Protein AF-A0A3E1EG99-F1 (afdb_monomer)

Secondary structure (DSSP, 8-state):
--SSHHHHHHHHHHTT--EETTEEEEEETTEEEEEEGGGTTS-GGGSEEE-SHHHHHHHHTB-TTS-B-S-TTSS----SEEEEESSHHHHHHHHHHHSTTHHHHHHHHHTT---PPPHHHHHHT--GGGGGGGG--HHHHHHHHHHHHSTTT---EE---SSSS---TTS-HHHHPPPSSSPPTTPPBP-EE-S--HHHHHHHHHHHHHHHHHHHHHHHHHHHHHS--

Foldseek 3Di:
DPPDLLSVVVVLVVLQAAAAQQWGWDDDDQWIKIFGVVCVVPDQVQAAEDEALVSLLVQLQAFPVGDGCPDLQQNGRDGRHMYTANYSVRVVSSCCSSFPCQSVLLVCVQVVNQAADAPLRVQCPDDDLLVLLNVFDPVNVLVLCLVQDPCNTGQAQECHDHHRPHHRPNDDPRSNDDPPHRQNRHDYRHRYDRYDDVVSSVVSSVSSVVVVVVVVVVVVVVVVVPDDD

Sequence (229 aa):
MPSSINSALASWLAAGGSSIGEISITPHGSGWQLRHHADSSTDPASLKPLDSPEALREMAKWDAAGNYRPLHSAPNLPSGWIASLPDLASLRLALDFLYPAALANWLRWLDGTASACSLRDTFNRQSGMYRVTGLIRDSEAESLVTSSCHDGNCLRKVIWNLDGTTPWAGFPPDKTSAPSSAPELGQPIPILCLDLCPILLAAARETVKKRMKSESDAAKAAEAQASPA

Nearest PDB structures (foldseek):
  2jh3-assembly2_D  TM=8.631E-01  e=5.535E-16  Deinococcus radiodurans
  2jh3-assembly1_C  TM=8.654E-01  e=2.720E-15  Deinococcus radiodurans
  8in8-assembly1_B  TM=3.519E-01  e=4.426E+00  Geobacter sulfurreducens PCA

Solvent-accessible surface area (backbone atoms only — not comparable to full-atom values): 12716 Å² total; per-residue (Å²): 129,65,92,42,67,65,55,42,52,51,52,41,44,76,45,57,30,34,36,43,86,64,34,33,48,42,84,44,90,86,19,33,32,41,32,28,51,90,46,71,86,52,62,72,90,78,32,46,79,29,86,40,44,64,52,48,36,63,52,51,42,29,29,81,86,68,46,76,40,92,54,58,49,30,78,48,70,53,66,65,42,35,29,58,26,76,36,71,67,48,45,51,51,29,46,43,52,51,38,70,60,26,64,60,49,40,50,28,47,65,71,71,67,56,73,52,44,20,51,48,61,58,29,68,71,38,55,78,93,46,36,59,34,56,71,55,48,69,72,56,47,53,52,49,50,40,73,56,47,39,69,85,50,19,60,43,25,41,61,38,30,47,71,76,78,49,72,74,84,80,50,60,70,75,42,51,46,69,75,95,53,68,68,57,79,45,43,56,52,67,37,65,29,40,55,87,49,72,68,58,53,52,48,44,32,51,54,37,51,54,49,54,49,52,55,52,54,50,52,53,53,53,52,64,72,67,57,80,133

Radius of gyration: 21.67 Å; Cα contacts (8 Å, |Δi|>4): 346; chains: 1; bounding box: 56×39×72 Å

pLDDT: mean 93.21, std 9.23, range [51.19, 98.5]

Mean predicted aligned error: 4.63 Å

Structure (mmCIF, N/CA/C/O backbone):
data_AF-A0A3E1EG99-F1
#
_entry.id   AF-A0A3E1EG99-F1
#
loop_
_atom_site.group_PDB
_atom_site.id
_atom_site.type_symbol
_atom_site.label_atom_id
_atom_site.label_alt_id
_atom_site.label_comp_id
_atom_site.label_asym_id
_atom_site.label_entity_id
_atom_site.label_seq_id
_atom_site.pdbx_PDB_ins_code
_atom_site.Cartn_x
_atom_site.Cartn_y
_atom_site.Cartn_z
_atom_site.occupancy
_atom_site.B_iso_or_equiv
_atom_site.auth_seq_id
_atom_site.auth_comp_id
_atom_site.auth_asym_id
_atom_site.auth_atom_id
_atom_site.pdbx_PDB_model_num
ATOM 1 N N . MET A 1 1 ? 13.552 19.922 -9.959 1.00 51.19 1 MET A N 1
ATOM 2 C CA . MET A 1 1 ? 12.595 18.898 -9.500 1.00 51.19 1 MET A CA 1
ATOM 3 C C . MET A 1 1 ? 11.795 18.407 -10.693 1.00 51.19 1 MET A C 1
ATOM 5 O O . MET A 1 1 ? 11.406 19.247 -11.504 1.00 51.19 1 MET A O 1
ATOM 9 N N . PRO A 1 2 ? 11.609 17.092 -10.870 1.00 62.12 2 PRO A N 1
ATOM 10 C CA . PRO A 1 2 ? 10.742 16.571 -11.920 1.00 62.12 2 PRO A CA 1
ATOM 11 C C . PRO A 1 2 ? 9.308 17.076 -11.708 1.00 62.12 2 PRO A C 1
ATOM 13 O O . PRO A 1 2 ? 8.691 16.795 -10.695 1.00 62.12 2 PRO A O 1
ATOM 16 N N . SER A 1 3 ? 8.762 17.816 -12.672 1.00 70.38 3 SER A N 1
ATOM 17 C CA . SER A 1 3 ? 7.412 18.401 -12.591 1.00 70.38 3 SER A CA 1
ATOM 18 C C . SER A 1 3 ? 6.275 17.409 -12.883 1.00 70.38 3 SER A C 1
ATOM 20 O O . SER A 1 3 ? 5.110 17.799 -12.932 1.00 70.38 3 SER A O 1
ATOM 22 N N . SER A 1 4 ? 6.591 16.131 -13.127 1.00 89.06 4 SER A N 1
ATOM 23 C CA . SER A 1 4 ? 5.615 15.096 -13.471 1.00 89.06 4 SER A CA 1
ATOM 24 C C . SER A 1 4 ? 6.043 13.722 -12.959 1.00 89.06 4 SER A C 1
ATOM 26 O O . SER A 1 4 ? 7.233 13.440 -12.813 1.00 89.06 4 SER A O 1
ATOM 28 N N . ILE A 1 5 ? 5.073 12.822 -12.786 1.00 91.94 5 ILE A N 1
ATOM 29 C CA . ILE A 1 5 ? 5.331 11.427 -12.396 1.00 91.94 5 ILE A CA 1
ATOM 30 C C . ILE A 1 5 ? 6.245 10.725 -13.414 1.00 91.94 5 ILE A C 1
ATOM 32 O O . ILE A 1 5 ? 7.149 9.997 -13.017 1.00 91.94 5 ILE A O 1
ATOM 36 N N . ASN A 1 6 ? 6.066 10.976 -14.718 1.00 93.56 6 ASN A N 1
ATOM 37 C CA . ASN A 1 6 ? 6.888 10.350 -15.762 1.00 93.56 6 ASN A CA 1
ATOM 38 C C . ASN A 1 6 ? 8.354 10.781 -15.665 1.00 93.56 6 ASN A C 1
ATOM 40 O O . ASN A 1 6 ? 9.242 9.936 -15.724 1.00 93.56 6 ASN A O 1
ATOM 44 N N . SER A 1 7 ? 8.621 12.079 -15.501 1.00 92.00 7 SER A N 1
ATOM 45 C CA . SER A 1 7 ? 9.997 12.572 -15.392 1.00 92.00 7 SER A CA 1
ATOM 46 C C . SER A 1 7 ? 10.678 12.108 -14.104 1.00 92.00 7 SER A C 1
ATOM 48 O O . SER A 1 7 ? 11.869 11.796 -14.135 1.00 92.00 7 SER A O 1
ATOM 50 N N . ALA A 1 8 ? 9.934 11.993 -12.999 1.00 91.19 8 ALA A N 1
ATOM 51 C CA . ALA A 1 8 ? 10.450 11.441 -11.748 1.00 91.19 8 ALA A CA 1
ATOM 52 C C . ALA A 1 8 ? 10.791 9.952 -11.886 1.00 91.19 8 ALA A C 1
ATOM 54 O O . ALA A 1 8 ? 11.897 9.543 -11.537 1.00 91.19 8 ALA A O 1
ATOM 55 N N . LEU A 1 9 ? 9.878 9.165 -12.465 1.00 93.88 9 LEU A N 1
ATOM 56 C CA . LEU A 1 9 ? 10.082 7.739 -12.707 1.00 93.88 9 LEU A CA 1
ATOM 57 C C . LEU A 1 9 ? 11.272 7.496 -13.647 1.00 93.88 9 LEU A C 1
ATOM 59 O O . LEU A 1 9 ? 12.144 6.700 -13.321 1.00 93.88 9 LEU A O 1
ATOM 63 N N . ALA A 1 10 ? 11.357 8.221 -14.767 1.00 93.50 10 ALA A N 1
ATOM 64 C CA . ALA A 1 10 ? 12.482 8.123 -15.698 1.00 93.50 10 ALA A CA 1
ATOM 65 C C . ALA A 1 10 ? 13.824 8.448 -15.030 1.00 93.50 10 ALA A C 1
ATOM 67 O O . ALA A 1 10 ? 14.796 7.724 -15.225 1.00 93.50 10 ALA A O 1
ATOM 68 N N . SER A 1 11 ? 13.871 9.515 -14.225 1.00 91.50 11 SER A N 1
ATOM 69 C CA . SER A 1 11 ? 15.094 9.914 -13.520 1.00 91.50 11 SER A CA 1
ATOM 70 C C . SER A 1 11 ? 15.519 8.864 -12.494 1.00 91.50 11 SER A C 1
ATOM 72 O O . SER A 1 11 ? 16.701 8.551 -12.400 1.00 91.50 11 SER A O 1
ATOM 74 N N . TRP A 1 12 ? 14.565 8.285 -11.759 1.00 92.31 12 TRP A N 1
ATOM 75 C CA . TRP A 1 12 ? 14.840 7.217 -10.795 1.00 92.31 12 TRP A CA 1
ATOM 76 C C . TRP A 1 12 ? 15.329 5.932 -11.476 1.00 92.31 12 TRP A C 1
ATOM 78 O O . TRP A 1 12 ? 16.308 5.346 -11.024 1.00 92.31 12 TRP A O 1
ATOM 88 N N . LEU A 1 13 ? 14.731 5.543 -12.605 1.00 94.25 13 LEU A N 1
ATOM 89 C CA . LEU A 1 13 ? 15.195 4.406 -13.409 1.00 94.25 13 LEU A CA 1
ATOM 90 C C . LEU A 1 13 ? 16.612 4.637 -13.963 1.00 94.25 13 LEU A C 1
ATOM 92 O O . LEU A 1 13 ? 17.469 3.764 -13.851 1.00 94.25 13 LEU A O 1
ATOM 96 N N . ALA A 1 14 ? 16.889 5.827 -14.509 1.00 91.94 14 ALA A N 1
ATOM 97 C CA . ALA A 1 14 ? 18.219 6.201 -15.006 1.00 91.94 14 ALA A CA 1
ATOM 98 C C . ALA A 1 14 ? 19.284 6.216 -13.895 1.00 91.94 14 ALA A C 1
ATOM 100 O O . ALA A 1 14 ? 20.462 5.981 -14.152 1.00 91.94 14 ALA A O 1
ATOM 101 N N . ALA A 1 15 ? 18.857 6.454 -12.657 1.00 90.19 15 ALA A N 1
ATOM 102 C CA . ALA A 1 15 ? 19.670 6.389 -11.453 1.00 90.19 15 ALA A CA 1
ATOM 103 C C . ALA A 1 15 ? 19.872 4.958 -10.900 1.00 90.19 15 ALA A C 1
ATOM 105 O O . ALA A 1 15 ? 20.408 4.802 -9.805 1.00 90.19 15 ALA A O 1
ATOM 106 N N . GLY A 1 16 ? 19.441 3.915 -11.617 1.00 91.94 16 GLY A N 1
ATOM 107 C CA . GLY A 1 16 ? 19.570 2.515 -11.190 1.00 91.94 16 GLY A CA 1
ATOM 108 C C . GLY A 1 16 ? 18.419 2.008 -10.316 1.00 91.94 16 GLY A C 1
ATOM 109 O O . GLY A 1 16 ? 18.480 0.894 -9.794 1.00 91.94 16 GLY A O 1
ATOM 110 N N . GLY A 1 17 ? 17.361 2.804 -10.152 1.00 93.62 17 GLY A N 1
ATOM 111 C CA . GLY A 1 17 ? 16.125 2.375 -9.515 1.00 93.62 17 GLY A CA 1
ATOM 112 C C . GLY A 1 17 ? 15.512 1.174 -10.234 1.00 93.62 17 GLY A C 1
ATOM 113 O O . GLY A 1 17 ? 15.403 1.161 -11.458 1.00 93.62 17 GLY A O 1
ATOM 114 N N . SER A 1 18 ? 15.145 0.144 -9.475 1.00 95.12 18 SER A N 1
ATOM 115 C CA . SER A 1 18 ? 14.782 -1.159 -10.050 1.00 95.12 18 SER A CA 1
ATOM 116 C C . SER A 1 18 ? 13.711 -1.924 -9.272 1.00 95.12 18 SER A C 1
ATOM 118 O O . SER A 1 18 ? 13.401 -3.061 -9.619 1.00 95.12 18 SER A O 1
ATOM 120 N N . SER A 1 19 ? 13.121 -1.348 -8.221 1.00 96.00 19 SER A N 1
ATOM 121 C CA . SER A 1 19 ? 12.085 -2.045 -7.448 1.00 96.00 19 SER A CA 1
ATOM 122 C C . SER A 1 19 ? 11.076 -1.135 -6.749 1.00 96.00 19 SER A C 1
ATOM 124 O O . SER A 1 19 ? 11.359 0.012 -6.398 1.00 96.00 19 SER A O 1
ATOM 126 N N . ILE A 1 20 ? 9.874 -1.677 -6.552 1.00 96.81 20 ILE A N 1
ATOM 127 C CA . ILE A 1 20 ? 8.778 -1.082 -5.779 1.00 96.81 20 ILE A CA 1
ATOM 128 C C . ILE A 1 20 ? 7.899 -2.207 -5.230 1.00 96.81 20 ILE A C 1
ATOM 130 O O . ILE A 1 20 ? 7.432 -3.051 -5.991 1.00 96.81 20 ILE A O 1
ATOM 134 N N . GLY A 1 21 ? 7.662 -2.225 -3.916 1.00 96.44 21 GLY A N 1
ATOM 135 C CA . GLY A 1 21 ? 6.927 -3.317 -3.270 1.00 96.44 21 GLY A CA 1
ATOM 136 C C . GLY A 1 21 ? 7.535 -4.683 -3.601 1.00 96.44 21 GLY A C 1
ATOM 137 O O . GLY A 1 21 ? 8.716 -4.913 -3.369 1.00 96.44 21 GLY A O 1
ATOM 138 N N . GLU A 1 22 ? 6.727 -5.561 -4.182 1.00 98.06 22 GLU A N 1
ATOM 139 C CA . GLU A 1 22 ? 7.097 -6.915 -4.598 1.00 98.06 22 GLU A CA 1
ATOM 140 C C . GLU A 1 22 ? 7.560 -6.993 -6.065 1.00 98.06 22 GLU A C 1
ATOM 142 O O . GLU A 1 22 ? 7.719 -8.080 -6.616 1.00 98.06 22 GLU A O 1
ATOM 147 N N . ILE A 1 23 ? 7.767 -5.857 -6.731 1.00 98.25 23 ILE A N 1
ATOM 148 C CA . ILE A 1 23 ? 8.084 -5.799 -8.160 1.00 98.25 23 ILE A CA 1
ATOM 149 C C . ILE A 1 23 ? 9.557 -5.490 -8.380 1.00 98.25 23 ILE A C 1
ATOM 151 O O . ILE A 1 23 ? 10.089 -4.522 -7.833 1.00 98.25 23 ILE A O 1
ATOM 155 N N . SER A 1 24 ? 10.180 -6.268 -9.263 1.00 97.62 24 SER A N 1
ATOM 156 C CA . SER A 1 24 ? 11.466 -5.954 -9.882 1.00 97.62 24 SER A CA 1
ATOM 157 C C . SER A 1 24 ? 11.258 -5.408 -11.292 1.00 97.62 24 SER A C 1
ATOM 159 O O . SER A 1 24 ? 10.424 -5.909 -12.047 1.00 97.62 24 SER A O 1
ATOM 161 N N . ILE A 1 25 ? 12.037 -4.387 -11.638 1.00 97.44 25 ILE A N 1
ATOM 162 C CA . ILE A 1 25 ? 11.991 -3.648 -12.898 1.00 97.44 25 ILE A CA 1
ATOM 163 C C . ILE A 1 25 ? 13.366 -3.753 -13.555 1.00 97.44 25 ILE A C 1
ATOM 165 O O . ILE A 1 25 ? 14.370 -3.362 -12.960 1.00 97.44 25 ILE A O 1
ATOM 169 N N . THR A 1 26 ? 13.420 -4.253 -14.787 1.00 96.19 26 THR A N 1
ATOM 170 C CA . THR A 1 26 ? 14.670 -4.390 -15.550 1.00 96.19 26 THR A CA 1
ATOM 171 C C . THR A 1 26 ? 14.521 -3.814 -16.959 1.00 96.19 26 THR A C 1
ATOM 173 O O . THR A 1 26 ? 13.461 -3.991 -17.560 1.00 96.19 26 THR A O 1
ATOM 176 N N . PRO A 1 27 ? 15.545 -3.157 -17.532 1.00 95.88 27 PRO A N 1
ATOM 177 C CA . PRO A 1 27 ? 15.519 -2.755 -18.939 1.00 95.88 27 PRO A CA 1
ATOM 178 C C . PRO A 1 27 ? 15.347 -3.968 -19.866 1.00 95.88 27 PRO A C 1
ATOM 180 O O . PRO A 1 27 ? 15.943 -5.018 -19.626 1.00 95.88 27 PRO A O 1
ATOM 183 N N . HIS A 1 28 ? 14.561 -3.828 -20.934 1.00 94.31 28 HIS A N 1
ATOM 184 C CA . HIS A 1 28 ? 14.375 -4.876 -21.941 1.00 94.31 28 HIS A CA 1
ATOM 185 C C . HIS A 1 28 ? 14.152 -4.262 -23.330 1.00 94.31 28 HIS A C 1
ATOM 187 O O . HIS A 1 28 ? 13.087 -3.714 -23.624 1.00 94.31 28 HIS A O 1
ATOM 193 N N . GLY A 1 29 ? 15.172 -4.337 -24.192 1.00 92.19 29 GLY A N 1
ATOM 194 C CA . GLY A 1 29 ? 15.174 -3.627 -25.474 1.00 92.19 29 GLY A CA 1
ATOM 195 C C . GLY A 1 29 ? 15.062 -2.113 -25.264 1.00 92.19 29 GLY A C 1
ATOM 196 O O . GLY A 1 29 ? 15.827 -1.537 -24.496 1.00 92.19 29 GLY A O 1
ATOM 197 N N . SER A 1 30 ? 14.095 -1.474 -25.927 1.00 91.81 30 SER A N 1
ATOM 198 C CA . SER A 1 30 ? 13.754 -0.058 -25.716 1.00 91.81 30 SER A CA 1
ATOM 199 C C . SER A 1 30 ? 12.784 0.186 -24.552 1.00 91.81 30 SER A C 1
ATOM 201 O O . SER A 1 30 ? 12.459 1.338 -24.266 1.00 91.81 30 SER A O 1
ATOM 203 N N . GLY A 1 31 ? 12.287 -0.880 -23.922 1.00 96.00 31 GLY A N 1
ATOM 204 C CA . GLY A 1 31 ? 11.264 -0.839 -22.886 1.00 96.00 31 GLY A CA 1
ATOM 205 C C . GLY A 1 31 ? 11.733 -1.461 -21.573 1.00 96.00 31 GLY A C 1
ATOM 206 O O . GLY A 1 31 ? 12.912 -1.412 -21.213 1.00 96.00 31 GLY A O 1
ATOM 207 N N . TRP A 1 32 ? 10.787 -2.056 -20.854 1.00 97.50 32 TRP A N 1
ATOM 208 C CA . TRP A 1 32 ? 10.973 -2.567 -19.500 1.00 97.50 32 TRP A CA 1
ATOM 209 C C . TRP A 1 32 ? 10.360 -3.951 -19.336 1.00 97.50 32 TRP A C 1
ATOM 211 O O . TRP A 1 32 ? 9.360 -4.282 -19.967 1.00 97.50 32 TRP A O 1
ATOM 221 N N . GLN A 1 33 ? 10.938 -4.742 -18.443 1.00 97.31 33 GLN A N 1
ATOM 222 C CA . GLN A 1 33 ? 10.355 -5.975 -17.946 1.00 97.31 33 GLN A CA 1
ATOM 223 C C . GLN A 1 33 ? 10.013 -5.844 -16.468 1.00 97.31 33 GLN A C 1
ATOM 225 O O . GLN A 1 33 ? 10.809 -5.325 -15.683 1.00 97.31 33 GLN A O 1
ATOM 230 N N . LEU A 1 34 ? 8.834 -6.345 -16.109 1.00 98.38 34 LEU A N 1
ATOM 231 C CA . LEU A 1 34 ? 8.386 -6.501 -14.733 1.00 98.38 34 LEU A CA 1
ATOM 232 C C . LEU A 1 34 ? 8.272 -7.978 -14.382 1.00 98.38 34 LEU A C 1
ATOM 234 O O . LEU A 1 34 ? 7.822 -8.781 -15.200 1.00 98.38 34 LEU A O 1
ATOM 238 N N . ARG A 1 35 ? 8.625 -8.308 -13.144 1.00 98.25 35 ARG A N 1
ATOM 239 C CA . ARG A 1 35 ? 8.352 -9.605 -12.519 1.00 98.25 35 ARG A CA 1
ATOM 240 C C . ARG A 1 35 ? 8.212 -9.439 -11.013 1.00 98.25 35 ARG A C 1
ATOM 242 O O . ARG A 1 35 ? 8.619 -8.412 -10.460 1.00 98.25 35 ARG A O 1
ATOM 249 N N . HIS A 1 36 ? 7.690 -10.461 -10.351 1.00 98.44 36 HIS A N 1
ATOM 250 C CA . HIS A 1 36 ? 7.758 -10.531 -8.899 1.00 98.44 36 HIS A CA 1
ATOM 251 C C . HIS A 1 36 ? 9.226 -10.656 -8.446 1.00 98.44 36 HIS A C 1
ATOM 253 O O . HIS A 1 36 ? 10.019 -11.347 -9.084 1.00 98.44 36 HIS A O 1
ATOM 259 N N . HIS A 1 37 ? 9.618 -10.020 -7.340 1.00 96.75 37 HIS A N 1
ATOM 260 C CA . HIS A 1 37 ? 11.010 -10.025 -6.865 1.00 96.75 37 HIS A CA 1
ATOM 261 C C . HIS A 1 37 ? 11.530 -11.435 -6.523 1.00 96.75 37 HIS A C 1
ATOM 263 O O . HIS A 1 37 ? 12.713 -11.733 -6.703 1.00 96.75 37 HIS A O 1
ATOM 269 N N . ALA A 1 38 ? 10.633 -12.324 -6.085 1.00 97.38 38 ALA A N 1
ATOM 270 C CA . ALA A 1 38 ? 10.926 -13.746 -5.885 1.00 97.38 38 ALA A CA 1
ATOM 271 C C . ALA A 1 38 ? 11.317 -14.478 -7.186 1.00 97.38 38 ALA A C 1
ATOM 273 O O . ALA A 1 38 ? 12.037 -15.469 -7.127 1.00 97.38 38 ALA A O 1
ATOM 274 N N . ASP A 1 39 ? 10.925 -13.957 -8.354 1.00 97.81 39 ASP A N 1
ATOM 275 C CA . ASP A 1 39 ? 11.253 -14.522 -9.669 1.00 97.81 39 ASP A CA 1
ATOM 276 C C . ASP A 1 39 ? 12.502 -13.868 -10.296 1.00 97.81 39 ASP A C 1
ATOM 278 O O . ASP A 1 39 ? 12.792 -14.055 -11.483 1.00 97.81 39 ASP A O 1
ATOM 282 N N . SER A 1 40 ? 13.254 -13.071 -9.527 1.00 92.31 40 SER A N 1
ATOM 283 C CA . SER A 1 40 ? 14.432 -12.328 -10.011 1.00 92.31 40 SER A CA 1
ATOM 284 C C . SER A 1 40 ? 15.491 -13.218 -10.667 1.00 92.31 40 SER A C 1
ATOM 286 O O . SER A 1 40 ? 16.065 -12.828 -11.681 1.00 92.31 40 SER A O 1
ATOM 288 N N . SER A 1 41 ? 15.703 -14.425 -10.142 1.00 93.12 41 SER A N 1
ATOM 289 C CA . SER A 1 41 ? 16.623 -15.433 -10.688 1.00 93.12 41 SER A CA 1
ATOM 290 C C . SER A 1 41 ? 15.941 -16.501 -11.551 1.00 93.12 41 SER A C 1
ATOM 292 O O . SER A 1 41 ? 16.613 -17.409 -12.038 1.00 93.12 41 SER A O 1
ATOM 294 N N . THR A 1 42 ? 14.621 -16.419 -11.740 1.00 96.69 42 THR A N 1
ATOM 295 C CA . THR A 1 42 ? 13.866 -17.411 -12.514 1.00 96.69 42 THR A CA 1
ATOM 296 C C . THR A 1 42 ? 14.054 -17.181 -14.013 1.00 96.69 42 THR A C 1
ATOM 298 O O . THR A 1 42 ? 14.033 -16.038 -14.486 1.00 96.69 42 THR A O 1
ATOM 301 N N . ASP A 1 43 ? 14.230 -18.277 -14.760 1.00 95.94 43 ASP A N 1
ATOM 302 C CA . ASP A 1 43 ? 14.335 -18.254 -16.220 1.00 95.94 43 ASP A CA 1
ATOM 303 C C . ASP A 1 43 ? 13.073 -17.607 -16.824 1.00 95.94 43 ASP A C 1
ATOM 305 O O . ASP A 1 43 ? 11.973 -18.140 -16.625 1.00 95.94 43 ASP A O 1
ATOM 309 N N . PRO A 1 44 ? 13.197 -16.491 -17.572 1.00 94.88 44 PRO A N 1
ATOM 310 C CA . PRO A 1 44 ? 12.070 -15.842 -18.236 1.00 94.88 44 PRO A CA 1
ATOM 311 C C . PRO A 1 44 ? 11.196 -16.788 -19.063 1.00 94.88 44 PRO A C 1
ATOM 313 O O . PRO A 1 44 ? 9.986 -16.588 -19.114 1.00 94.88 44 PRO A O 1
ATOM 316 N N . ALA A 1 45 ? 11.778 -17.827 -19.675 1.00 95.19 45 ALA A N 1
ATOM 317 C CA . ALA A 1 45 ? 11.039 -18.788 -20.494 1.00 95.19 45 ALA A CA 1
ATOM 318 C C . ALA A 1 45 ? 10.084 -19.684 -19.682 1.00 95.19 45 ALA A C 1
ATOM 320 O O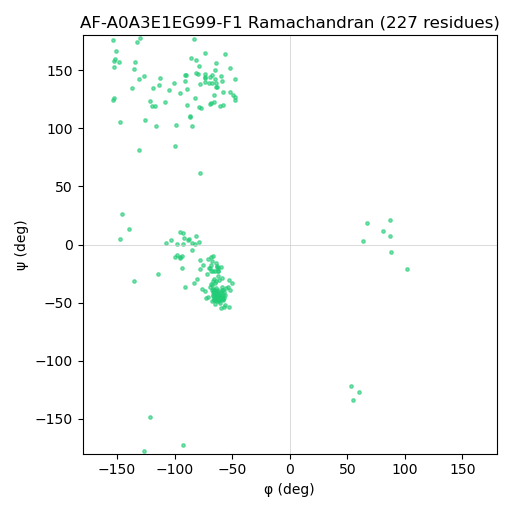 . ALA A 1 45 ? 9.179 -20.292 -20.251 1.00 95.19 45 ALA A O 1
ATOM 321 N N . SER A 1 46 ? 10.269 -19.761 -18.361 1.00 96.81 46 SER A N 1
ATOM 322 C CA . SER A 1 46 ? 9.410 -20.524 -17.446 1.00 96.81 46 SER A CA 1
ATOM 323 C C . SER A 1 46 ? 8.285 -19.696 -16.811 1.00 96.81 46 SER A C 1
ATOM 325 O O . SER A 1 46 ? 7.394 -20.257 -16.174 1.00 96.81 46 SER A O 1
ATOM 327 N N . LEU A 1 47 ? 8.310 -18.369 -16.982 1.00 97.94 47 LEU A N 1
ATOM 328 C CA . LEU A 1 47 ? 7.323 -17.452 -16.418 1.00 97.94 47 LEU A CA 1
ATOM 329 C C . LEU A 1 47 ? 6.159 -17.236 -17.387 1.00 97.94 47 LEU A C 1
ATOM 331 O O . LEU A 1 47 ? 6.336 -17.176 -18.603 1.00 97.94 47 LEU A O 1
ATOM 335 N N . LYS A 1 48 ? 4.949 -17.060 -16.847 1.00 97.88 48 LYS A N 1
ATOM 336 C CA . LYS A 1 48 ? 3.769 -16.753 -17.658 1.00 97.88 48 LYS A CA 1
ATOM 337 C C . LYS A 1 48 ? 3.882 -15.338 -18.251 1.00 97.88 48 LYS A C 1
ATOM 339 O O . LYS A 1 48 ? 3.935 -14.382 -17.472 1.00 97.88 48 LYS A O 1
ATOM 344 N N . PRO A 1 49 ? 3.857 -15.170 -19.585 1.00 97.88 49 PRO A N 1
ATOM 345 C CA . PRO A 1 49 ? 3.897 -13.848 -20.193 1.00 97.88 49 PRO A CA 1
ATOM 346 C C . PRO A 1 49 ? 2.586 -13.088 -19.959 1.00 97.88 49 PRO A C 1
ATOM 348 O O . PRO A 1 49 ? 1.491 -13.654 -20.044 1.00 97.88 49 PRO A O 1
ATOM 351 N N . LEU A 1 50 ? 2.712 -11.799 -19.655 1.00 97.25 50 LEU A N 1
ATOM 352 C CA . LEU A 1 50 ? 1.626 -10.830 -19.558 1.00 97.25 50 LEU A CA 1
ATOM 353 C C . LEU A 1 50 ? 1.951 -9.644 -20.474 1.00 97.25 50 LEU A C 1
ATOM 355 O O . LEU A 1 50 ? 2.826 -8.832 -20.179 1.00 97.25 50 LEU A O 1
ATOM 359 N N . ASP A 1 51 ? 1.232 -9.544 -21.588 1.00 91.81 51 ASP A N 1
ATOM 360 C CA . ASP A 1 51 ? 1.627 -8.675 -22.706 1.00 91.81 51 ASP A CA 1
ATOM 361 C C . ASP A 1 51 ? 1.093 -7.237 -22.604 1.00 91.81 51 ASP A C 1
ATOM 363 O O . ASP A 1 51 ? 1.276 -6.433 -23.518 1.00 91.81 51 ASP A O 1
ATOM 367 N N . SER A 1 52 ? 0.404 -6.891 -21.510 1.00 94.88 52 SER A N 1
ATOM 368 C CA . SER A 1 52 ? -0.112 -5.537 -21.308 1.00 94.88 52 SER A CA 1
ATOM 369 C C . SER A 1 52 ? -0.260 -5.152 -19.828 1.00 94.88 52 SER A C 1
ATOM 371 O O . SER A 1 52 ? -0.402 -6.024 -18.959 1.00 94.88 52 SER A O 1
ATOM 373 N N . PRO A 1 53 ? -0.287 -3.842 -19.512 1.00 97.62 53 PRO A N 1
ATOM 374 C CA . PRO A 1 53 ? -0.656 -3.353 -18.185 1.00 97.62 53 PRO A CA 1
ATOM 375 C C . PRO A 1 53 ? -2.016 -3.878 -17.697 1.00 97.62 53 PRO A C 1
ATOM 377 O O . PRO A 1 53 ? -2.184 -4.179 -16.518 1.00 97.62 53 PRO A O 1
ATOM 380 N N . GLU A 1 54 ? -2.997 -4.031 -18.583 1.00 97.75 54 GLU A N 1
ATOM 381 C CA . GLU A 1 54 ? -4.323 -4.557 -18.249 1.00 97.75 54 GLU A CA 1
ATOM 382 C C . GLU A 1 54 ? -4.257 -6.032 -17.841 1.00 97.75 54 GLU A C 1
ATOM 384 O O . GLU A 1 54 ? -4.915 -6.424 -16.879 1.00 97.75 54 GLU A O 1
ATOM 389 N N . ALA A 1 55 ? -3.420 -6.840 -18.497 1.00 97.25 55 ALA A N 1
ATOM 390 C CA . ALA A 1 55 ? -3.194 -8.225 -18.088 1.00 97.25 55 ALA A CA 1
ATOM 391 C C . ALA A 1 55 ? -2.589 -8.305 -16.672 1.00 97.25 55 ALA A C 1
ATOM 393 O O . ALA A 1 55 ? -3.011 -9.134 -15.862 1.00 97.25 55 ALA A O 1
ATOM 394 N N . LEU A 1 56 ? -1.663 -7.395 -16.338 1.00 96.88 56 LEU A N 1
ATOM 395 C CA . LEU A 1 56 ? -1.138 -7.251 -14.974 1.00 96.88 56 LEU A CA 1
ATOM 396 C C . LEU A 1 56 ? -2.219 -6.838 -13.978 1.00 96.88 56 LEU A C 1
ATOM 398 O O . LEU A 1 56 ? -2.277 -7.386 -12.880 1.00 96.88 56 LEU A O 1
ATOM 402 N N . ARG A 1 57 ? -3.094 -5.903 -14.357 1.00 97.56 57 ARG A N 1
ATOM 403 C CA . ARG A 1 57 ? -4.219 -5.478 -13.520 1.00 97.56 57 ARG A CA 1
ATOM 404 C C . ARG A 1 57 ? -5.140 -6.645 -13.187 1.00 97.56 57 ARG A C 1
ATOM 406 O O . ARG A 1 57 ? -5.539 -6.778 -12.035 1.00 97.56 57 ARG A O 1
ATOM 413 N N . GLU A 1 58 ? -5.492 -7.463 -14.176 1.00 97.62 58 GLU A N 1
ATOM 414 C CA . GLU A 1 58 ? -6.357 -8.627 -13.967 1.00 97.62 58 GLU A CA 1
ATOM 415 C C . GLU A 1 58 ? -5.690 -9.680 -13.078 1.00 97.62 58 GLU A C 1
ATOM 417 O O . GLU A 1 58 ? -6.341 -10.217 -12.183 1.00 97.62 58 GLU A O 1
ATOM 422 N N . MET A 1 59 ? -4.389 -9.919 -13.261 1.00 97.06 59 MET A N 1
ATOM 423 C CA . MET A 1 59 ? -3.606 -10.802 -12.393 1.00 97.06 59 MET A CA 1
ATOM 424 C C . MET A 1 59 ? -3.573 -10.286 -10.947 1.00 97.06 59 MET A C 1
ATOM 426 O O . MET A 1 59 ? -3.855 -11.034 -10.014 1.00 97.06 59 MET A O 1
ATOM 430 N N . ALA A 1 60 ? -3.324 -8.990 -10.753 1.00 97.50 60 ALA A N 1
ATOM 431 C CA . ALA A 1 60 ? -3.142 -8.390 -9.434 1.00 97.50 60 ALA A CA 1
ATOM 432 C C . ALA A 1 60 ? -4.415 -8.350 -8.571 1.00 97.50 60 ALA A C 1
ATOM 434 O O . ALA A 1 60 ? -4.325 -8.046 -7.379 1.00 97.50 60 ALA A O 1
ATOM 435 N N . LYS A 1 61 ? -5.591 -8.652 -9.138 1.00 97.88 61 LYS A N 1
ATOM 436 C CA . LYS A 1 61 ? -6.856 -8.759 -8.391 1.00 97.88 61 LYS A CA 1
ATOM 437 C C . LYS A 1 61 ? -6.902 -9.962 -7.458 1.00 97.88 61 LYS A C 1
ATOM 439 O O . LYS A 1 61 ? -7.730 -9.956 -6.551 1.00 97.88 61 LYS A O 1
ATOM 444 N N . TRP A 1 62 ? -6.072 -10.976 -7.681 1.00 97.88 62 TRP A N 1
ATOM 445 C CA . TRP A 1 62 ? -6.156 -12.255 -6.982 1.00 97.88 62 TRP A CA 1
ATOM 446 C C . TRP A 1 62 ? -4.814 -12.617 -6.353 1.00 97.88 62 TRP A C 1
ATOM 448 O O . TRP A 1 62 ? -3.763 -12.277 -6.892 1.00 97.88 62 TRP A O 1
ATOM 458 N N . ASP A 1 63 ? -4.845 -13.265 -5.192 1.00 97.75 63 ASP A N 1
ATOM 459 C CA . ASP A 1 63 ? -3.652 -13.853 -4.584 1.00 97.75 63 ASP A CA 1
ATOM 460 C C . ASP A 1 63 ? -3.360 -15.244 -5.174 1.00 97.75 63 ASP A C 1
ATOM 462 O O . ASP A 1 63 ? -4.114 -15.768 -5.999 1.00 97.75 63 ASP A O 1
ATOM 466 N N . ALA A 1 64 ? -2.260 -15.865 -4.743 1.00 95.75 64 ALA A N 1
ATOM 467 C CA . ALA A 1 64 ? -1.860 -17.192 -5.218 1.00 95.75 64 ALA A CA 1
ATOM 468 C C . ALA A 1 64 ? -2.872 -18.311 -4.885 1.00 95.75 64 ALA A C 1
ATOM 470 O O . ALA A 1 64 ? -2.857 -19.357 -5.531 1.00 95.75 64 ALA A O 1
ATOM 471 N N . ALA A 1 65 ? -3.753 -18.102 -3.902 1.00 96.69 65 ALA A N 1
ATOM 472 C CA . ALA A 1 65 ? -4.818 -19.032 -3.533 1.00 96.69 65 ALA A CA 1
ATOM 473 C C . ALA A 1 65 ? -6.149 -18.733 -4.254 1.00 96.69 65 ALA A C 1
ATOM 475 O O . ALA A 1 65 ? -7.132 -19.443 -4.047 1.00 96.69 65 ALA A O 1
ATOM 476 N N . GLY A 1 66 ? -6.192 -17.707 -5.111 1.00 96.62 66 GLY A N 1
ATOM 477 C CA . GLY A 1 66 ? -7.387 -17.296 -5.841 1.00 96.62 66 GLY A CA 1
ATOM 478 C C . GLY A 1 66 ? -8.351 -16.424 -5.032 1.00 96.62 66 GLY A C 1
ATOM 479 O O . GLY A 1 66 ? -9.474 -16.195 -5.480 1.00 96.62 66 GLY A O 1
ATOM 480 N N . ASN A 1 67 ? -7.949 -15.913 -3.864 1.00 97.56 67 ASN A N 1
ATOM 481 C CA . ASN A 1 67 ? -8.762 -14.954 -3.118 1.00 97.56 67 ASN A CA 1
ATOM 482 C C . ASN A 1 67 ? -8.607 -13.555 -3.705 1.00 97.56 67 ASN A C 1
ATOM 484 O O . ASN A 1 67 ? -7.532 -13.164 -4.160 1.00 97.56 67 ASN A O 1
ATOM 488 N N . TYR A 1 68 ? -9.679 -12.767 -3.653 1.00 97.38 68 TYR A N 1
ATOM 489 C CA . TYR A 1 68 ? -9.626 -11.375 -4.083 1.00 97.38 68 TYR A CA 1
ATOM 490 C C . TYR A 1 68 ? -8.677 -10.560 -3.191 1.00 97.38 68 TYR A C 1
ATOM 492 O O . TYR A 1 68 ? -8.703 -10.696 -1.967 1.00 97.38 68 TYR A O 1
ATOM 500 N N . ARG A 1 69 ? -7.885 -9.670 -3.798 1.00 97.38 69 ARG A N 1
ATOM 501 C CA . ARG A 1 69 ? -6.951 -8.746 -3.140 1.00 97.38 69 ARG A CA 1
ATOM 502 C C . ARG A 1 69 ? -7.576 -7.350 -3.023 1.00 97.38 69 ARG A C 1
ATOM 504 O O . ARG A 1 69 ? -7.302 -6.481 -3.850 1.00 97.38 69 ARG A O 1
ATOM 511 N N . PRO A 1 70 ? -8.382 -7.063 -1.981 1.00 95.94 70 PRO A N 1
ATOM 512 C CA . PRO A 1 70 ? -8.925 -5.718 -1.777 1.00 95.94 70 PRO A CA 1
ATOM 513 C C . PRO A 1 70 ? -7.833 -4.692 -1.444 1.00 95.94 70 PRO A C 1
ATOM 515 O O . PRO A 1 70 ? -8.030 -3.493 -1.640 1.00 95.94 70 PRO A O 1
ATOM 518 N N . LEU A 1 71 ? -6.684 -5.153 -0.935 1.00 96.88 71 LEU A N 1
ATOM 519 C CA . LEU A 1 71 ? -5.522 -4.331 -0.627 1.00 96.88 71 LEU A CA 1
ATOM 520 C C . LEU A 1 71 ? -4.345 -4.735 -1.507 1.00 96.88 71 LEU A C 1
ATOM 522 O O . LEU A 1 71 ? -3.640 -5.695 -1.221 1.00 96.88 71 LEU A O 1
ATOM 526 N N . HIS A 1 72 ? -4.083 -3.941 -2.537 1.00 97.19 72 HIS A N 1
ATOM 527 C CA . HIS A 1 72 ? -2.973 -4.172 -3.463 1.00 97.19 72 HIS A CA 1
ATOM 528 C C . HIS A 1 72 ? -1.584 -4.094 -2.818 1.00 97.19 72 HIS A C 1
ATOM 530 O O . HIS A 1 72 ? -0.624 -4.611 -3.375 1.00 97.19 72 HIS A O 1
ATOM 536 N N . SER A 1 73 ? -1.474 -3.456 -1.653 1.00 97.38 73 SER A N 1
ATOM 537 C CA . SER A 1 73 ? -0.241 -3.401 -0.872 1.00 97.38 73 SER A CA 1
ATOM 538 C C . SER A 1 73 ? -0.121 -4.516 0.163 1.00 97.38 73 SER A C 1
ATOM 540 O O . SER A 1 73 ? 0.798 -4.451 0.967 1.00 97.38 73 SER A O 1
ATOM 542 N N . ALA A 1 74 ? -1.036 -5.485 0.223 1.00 97.75 74 ALA A N 1
ATOM 543 C CA . ALA A 1 74 ? -0.781 -6.700 0.991 1.00 97.75 74 ALA A CA 1
ATOM 544 C C . ALA A 1 74 ? 0.347 -7.502 0.303 1.00 97.75 74 ALA A C 1
ATOM 546 O O . ALA A 1 74 ? 0.342 -7.552 -0.934 1.00 97.75 74 ALA A O 1
ATOM 547 N N . PRO A 1 75 ? 1.294 -8.089 1.066 1.00 97.31 75 PRO A N 1
ATOM 548 C CA . PRO A 1 75 ? 2.448 -8.828 0.542 1.00 97.31 75 PRO A CA 1
ATOM 549 C C . PRO A 1 75 ? 2.035 -10.234 0.077 1.00 97.31 75 PRO A C 1
ATOM 551 O O . PRO A 1 75 ? 2.375 -11.254 0.675 1.00 97.31 75 PRO A O 1
ATOM 554 N N . ASN A 1 76 ? 1.147 -10.266 -0.908 1.00 97.56 76 ASN A N 1
ATOM 555 C CA . ASN A 1 76 ? 0.528 -11.474 -1.435 1.00 97.56 76 ASN A CA 1
ATOM 556 C C . ASN A 1 76 ? 0.262 -11.361 -2.940 1.00 97.56 76 ASN A C 1
ATOM 558 O O . ASN A 1 76 ? -0.681 -11.972 -3.454 1.00 97.56 76 ASN A O 1
ATOM 562 N N . LEU A 1 77 ? 1.041 -10.535 -3.644 1.00 98.19 77 LEU A N 1
ATOM 563 C CA . LEU A 1 77 ? 1.008 -10.527 -5.098 1.00 98.19 77 LEU A CA 1
ATOM 564 C C . LEU A 1 77 ? 1.534 -11.885 -5.598 1.00 98.19 77 LEU A C 1
ATOM 566 O O . LEU A 1 77 ? 2.594 -12.322 -5.155 1.00 98.19 77 LEU A O 1
ATOM 570 N N . PRO A 1 78 ? 0.823 -12.591 -6.491 1.00 97.81 78 PRO A N 1
ATOM 571 C CA . PRO A 1 78 ? 1.305 -13.880 -6.963 1.00 97.81 78 PRO A CA 1
ATOM 572 C C . PRO A 1 78 ? 2.576 -13.694 -7.802 1.00 97.81 78 PRO A C 1
ATOM 574 O O . PRO A 1 78 ? 2.717 -12.704 -8.521 1.00 97.81 78 PRO A O 1
ATOM 577 N N . SER A 1 79 ? 3.492 -14.655 -7.714 1.00 98.06 79 SER A N 1
ATOM 578 C CA . SER A 1 79 ? 4.680 -14.761 -8.565 1.00 98.06 79 SER A CA 1
ATOM 579 C C . SER A 1 79 ? 4.401 -15.651 -9.791 1.00 98.06 79 SER A C 1
ATOM 581 O O . SER A 1 79 ? 3.255 -16.030 -10.046 1.00 98.06 79 SER A O 1
ATOM 583 N N . GLY A 1 80 ? 5.424 -15.979 -10.581 1.00 98.06 80 GLY A N 1
ATOM 584 C CA . GLY A 1 80 ? 5.325 -16.877 -11.736 1.00 98.06 80 GLY A CA 1
ATOM 585 C C . GLY A 1 80 ? 4.923 -16.192 -13.044 1.00 98.06 80 GLY A C 1
ATOM 586 O O . GLY A 1 80 ? 4.433 -16.852 -13.963 1.00 98.06 80 GLY A O 1
ATOM 587 N N . TRP A 1 81 ? 5.110 -14.876 -13.151 1.00 98.25 81 TRP A N 1
ATOM 588 C CA . TRP A 1 81 ? 4.769 -14.101 -14.345 1.00 98.25 81 TRP A CA 1
ATOM 589 C C . TRP A 1 81 ? 5.882 -13.134 -14.744 1.00 98.25 81 TRP A C 1
ATOM 591 O O . TRP A 1 81 ? 6.705 -12.714 -13.931 1.00 98.25 81 TRP A O 1
ATOM 601 N N . ILE A 1 82 ? 5.879 -12.760 -16.020 1.00 98.50 82 ILE A N 1
ATOM 602 C CA . ILE A 1 82 ? 6.7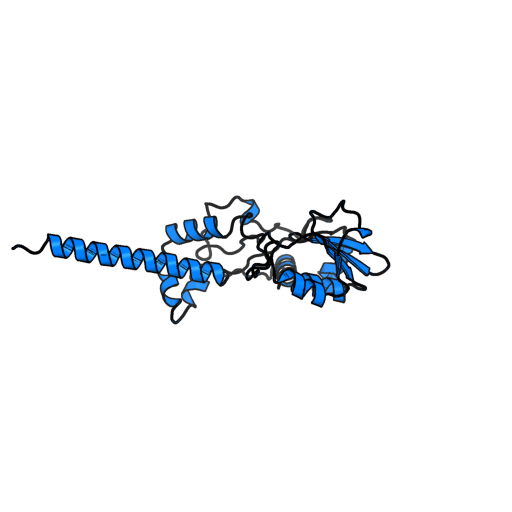47 -11.727 -16.576 1.00 98.50 82 ILE A CA 1
ATOM 603 C C . ILE A 1 82 ? 5.937 -10.838 -17.514 1.00 98.50 82 ILE A C 1
ATOM 605 O O . ILE A 1 82 ? 5.161 -11.331 -18.327 1.00 98.50 82 ILE A O 1
ATOM 609 N N . ALA A 1 83 ? 6.107 -9.525 -17.408 1.00 98.12 83 ALA A N 1
ATOM 610 C CA . ALA A 1 83 ? 5.464 -8.573 -18.305 1.00 98.12 83 ALA A CA 1
ATOM 611 C C . ALA A 1 83 ? 6.503 -7.763 -19.066 1.00 98.12 83 ALA A C 1
ATOM 613 O O . ALA A 1 83 ? 7.451 -7.270 -18.459 1.00 98.12 83 ALA A O 1
ATOM 614 N N . SER A 1 84 ? 6.309 -7.607 -20.375 1.00 97.00 84 SER A N 1
ATOM 615 C CA . SER A 1 84 ? 7.152 -6.762 -21.228 1.00 97.00 84 SER A CA 1
ATOM 616 C C . SER A 1 84 ? 6.376 -5.514 -21.633 1.00 97.00 84 SER A C 1
ATOM 618 O O . SER A 1 84 ? 5.293 -5.606 -22.202 1.00 97.00 84 SER A O 1
ATOM 620 N N . LEU A 1 85 ? 6.925 -4.345 -21.324 1.00 97.56 85 LEU A N 1
ATOM 621 C CA . LEU A 1 85 ? 6.270 -3.050 -21.464 1.00 97.56 85 LEU A CA 1
ATOM 622 C C . LEU A 1 85 ? 7.091 -2.194 -22.435 1.00 97.56 85 LEU A C 1
ATOM 624 O O . LEU A 1 85 ? 8.274 -1.965 -22.174 1.00 97.56 85 LEU A O 1
ATOM 628 N N . PRO A 1 86 ? 6.522 -1.754 -23.570 1.00 97.06 86 PRO A N 1
ATOM 629 C CA . PRO A 1 86 ? 7.299 -1.181 -24.671 1.00 97.06 86 PRO A CA 1
ATOM 630 C C . PRO A 1 86 ? 7.906 0.193 -24.365 1.00 97.06 86 PRO A C 1
ATOM 632 O O . PRO A 1 86 ? 8.848 0.603 -25.040 1.00 97.06 86 PRO A O 1
ATOM 635 N N . ASP A 1 87 ? 7.377 0.911 -23.373 1.00 96.56 87 ASP A N 1
ATOM 636 C CA . ASP A 1 87 ? 7.754 2.292 -23.088 1.00 96.56 87 ASP A CA 1
ATOM 637 C C . ASP A 1 87 ? 7.536 2.678 -21.612 1.00 96.56 87 ASP A C 1
ATOM 639 O O . ASP A 1 87 ? 7.026 1.920 -20.785 1.00 96.56 87 ASP A O 1
ATOM 643 N N . LEU A 1 88 ? 7.936 3.901 -21.261 1.00 96.94 88 LEU A N 1
ATOM 644 C CA . LEU A 1 88 ? 7.770 4.441 -19.911 1.00 96.94 88 LEU A CA 1
ATOM 645 C C . LEU A 1 88 ? 6.292 4.633 -19.520 1.00 96.94 88 LEU A C 1
ATOM 647 O O . LEU A 1 88 ? 5.955 4.561 -18.338 1.00 96.94 88 LEU A O 1
ATOM 651 N N . ALA A 1 89 ? 5.411 4.903 -20.487 1.00 96.75 89 ALA A N 1
ATOM 652 C CA . ALA A 1 89 ? 3.997 5.158 -20.222 1.00 96.75 89 ALA A CA 1
ATOM 653 C C . ALA A 1 89 ? 3.276 3.873 -19.790 1.00 96.75 89 ALA A C 1
ATOM 655 O O . ALA A 1 89 ? 2.564 3.873 -18.785 1.00 96.75 89 ALA A O 1
ATOM 656 N N . SER A 1 90 ? 3.524 2.775 -20.500 1.00 97.62 90 SER A N 1
ATOM 657 C CA . SER A 1 90 ? 3.057 1.43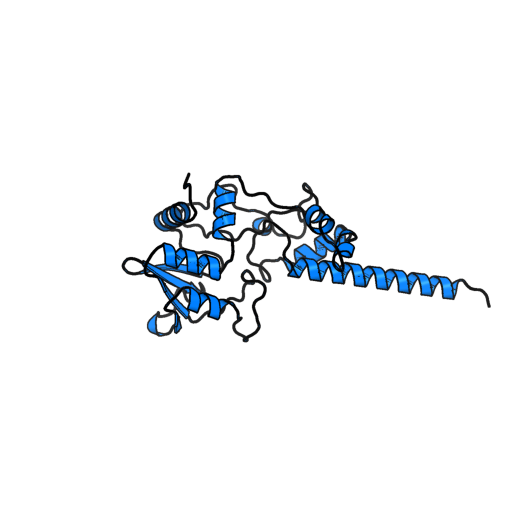0 -20.164 1.00 97.62 90 SER A CA 1
ATOM 658 C C . SER A 1 90 ? 3.676 0.919 -18.861 1.00 97.62 90 SER A C 1
ATOM 660 O O . SER A 1 90 ? 2.944 0.363 -18.042 1.00 97.62 90 SER A O 1
ATOM 662 N N . LEU A 1 91 ? 4.964 1.192 -18.597 1.00 98.06 91 LEU A N 1
ATOM 663 C CA . LEU A 1 91 ? 5.582 0.931 -17.289 1.00 98.06 91 LEU A CA 1
ATOM 664 C C . LEU A 1 91 ? 4.841 1.640 -16.156 1.00 98.06 91 LEU A C 1
ATOM 666 O O . LEU A 1 91 ? 4.427 1.002 -15.188 1.00 98.06 91 LEU A O 1
ATOM 670 N N . ARG A 1 92 ? 4.642 2.955 -16.271 1.00 97.75 92 ARG A N 1
ATOM 671 C CA . ARG A 1 92 ? 3.915 3.719 -15.256 1.00 97.75 92 ARG A CA 1
ATOM 672 C C . ARG A 1 92 ? 2.507 3.168 -15.046 1.00 97.75 92 ARG A C 1
ATOM 674 O O . ARG A 1 92 ? 2.108 2.981 -13.902 1.00 97.75 92 ARG A O 1
ATOM 681 N N . LEU A 1 93 ? 1.765 2.919 -16.125 1.00 98.12 93 LEU A N 1
ATOM 682 C CA . LEU A 1 93 ? 0.393 2.421 -16.041 1.00 98.12 93 LEU A CA 1
ATOM 683 C C . LEU A 1 93 ? 0.330 1.057 -15.337 1.00 98.12 93 LEU A C 1
ATOM 685 O O . LEU A 1 93 ? -0.530 0.845 -14.484 1.00 98.12 93 LEU A O 1
ATOM 689 N N . ALA A 1 94 ? 1.271 0.160 -15.639 1.00 98.44 94 ALA A N 1
ATOM 690 C CA . ALA A 1 94 ? 1.396 -1.124 -14.958 1.00 98.44 94 ALA A CA 1
ATOM 691 C C . ALA A 1 94 ? 1.651 -0.952 -13.452 1.00 98.44 94 ALA A C 1
ATOM 693 O O . ALA A 1 94 ? 0.984 -1.591 -12.639 1.00 98.44 94 ALA A O 1
ATOM 694 N N . LEU A 1 95 ? 2.562 -0.053 -13.065 1.00 98.38 95 LEU A N 1
ATOM 695 C CA . LEU A 1 95 ? 2.828 0.246 -11.656 1.00 98.38 95 LEU A CA 1
ATOM 696 C C . LEU A 1 95 ? 1.617 0.874 -10.951 1.00 98.38 95 LEU A C 1
ATOM 698 O O . LEU A 1 95 ? 1.345 0.521 -9.807 1.00 98.38 95 LEU A O 1
ATOM 702 N N . ASP A 1 96 ? 0.854 1.739 -11.625 1.00 97.88 96 ASP A N 1
ATOM 703 C CA . ASP A 1 96 ? -0.385 2.317 -11.088 1.00 97.88 96 ASP A CA 1
ATOM 704 C C . ASP A 1 96 ? -1.486 1.251 -10.896 1.00 97.88 96 ASP A C 1
ATOM 706 O O . ASP A 1 96 ? -2.287 1.355 -9.965 1.00 97.88 96 ASP A O 1
ATOM 710 N N . PHE A 1 97 ? -1.522 0.198 -11.721 1.00 97.94 97 PHE A N 1
ATOM 711 C CA . PHE A 1 97 ? -2.420 -0.944 -11.511 1.00 97.94 97 PHE A CA 1
ATOM 712 C C . PHE A 1 97 ? -1.955 -1.882 -10.394 1.00 97.94 97 PHE A C 1
ATOM 714 O O . PHE A 1 97 ? -2.785 -2.389 -9.637 1.00 97.94 97 PHE A O 1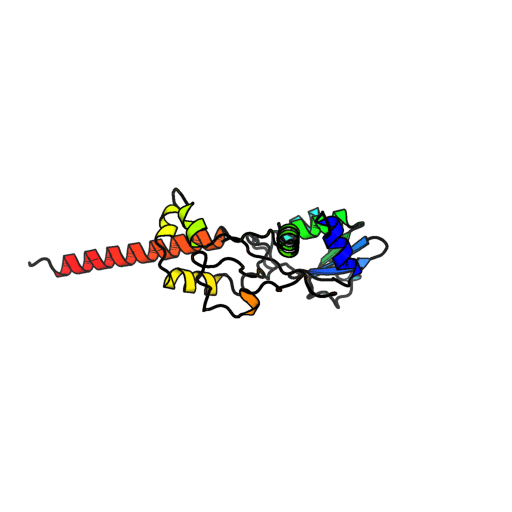
ATOM 721 N N . LEU A 1 98 ? -0.646 -2.109 -10.272 1.00 98.25 98 LEU A N 1
ATOM 722 C CA . LEU A 1 98 ? -0.074 -2.978 -9.243 1.00 98.25 98 LEU A CA 1
ATOM 723 C C . LEU A 1 98 ? -0.146 -2.323 -7.861 1.00 98.25 98 LEU A C 1
ATOM 725 O O . LEU A 1 98 ? -0.624 -2.955 -6.920 1.00 98.25 98 LEU A O 1
ATOM 729 N N . TYR A 1 99 ? 0.237 -1.048 -7.757 1.00 98.12 99 TYR A N 1
ATOM 730 C CA . TYR A 1 99 ? 0.231 -0.256 -6.527 1.00 98.12 99 TYR A CA 1
ATOM 731 C C . TYR A 1 99 ? -0.441 1.110 -6.733 1.00 98.12 99 TYR A C 1
ATOM 733 O O . TYR A 1 99 ? 0.236 2.136 -6.866 1.00 98.12 99 TYR A O 1
ATOM 741 N N . PRO A 1 100 ? -1.786 1.156 -6.684 1.00 97.00 100 PRO A N 1
ATOM 742 C CA . PRO A 1 100 ? -2.541 2.383 -6.905 1.00 97.00 100 PRO A CA 1
ATOM 743 C C . PRO A 1 100 ? -2.073 3.554 -6.036 1.00 97.00 100 PRO A C 1
ATOM 745 O O . PRO A 1 100 ? -1.939 3.428 -4.814 1.00 97.00 100 PRO A O 1
ATOM 748 N N . ALA A 1 101 ? -1.865 4.700 -6.694 1.00 95.44 101 ALA A N 1
ATOM 749 C CA . ALA A 1 101 ? -1.395 5.971 -6.134 1.00 95.44 101 ALA A CA 1
ATOM 750 C C . ALA A 1 101 ? 0.029 5.974 -5.541 1.00 95.44 101 ALA A C 1
ATOM 752 O O . ALA A 1 101 ? 0.460 7.016 -5.044 1.00 95.44 101 ALA A O 1
ATOM 753 N N . ALA A 1 102 ? 0.787 4.873 -5.607 1.00 96.25 102 ALA A N 1
ATOM 754 C CA . ALA A 1 102 ? 2.117 4.801 -5.000 1.00 96.25 102 ALA A CA 1
ATOM 755 C C . ALA A 1 102 ? 3.090 5.823 -5.606 1.00 96.25 102 ALA A C 1
ATOM 757 O O . ALA A 1 102 ? 3.706 6.586 -4.865 1.00 96.25 102 ALA A O 1
ATOM 758 N N . LEU A 1 103 ? 3.162 5.908 -6.939 1.00 95.44 103 LEU A N 1
ATOM 759 C CA . LEU A 1 103 ? 4.052 6.848 -7.630 1.00 95.44 103 LEU A CA 1
ATOM 760 C C . LEU A 1 103 ? 3.658 8.311 -7.396 1.00 95.44 103 LEU A C 1
ATOM 762 O O . LEU A 1 103 ? 4.523 9.161 -7.200 1.00 95.44 103 LEU A O 1
ATOM 766 N N . ALA A 1 104 ? 2.357 8.610 -7.381 1.00 94.44 104 ALA A N 1
ATOM 767 C CA . ALA A 1 104 ? 1.863 9.958 -7.109 1.00 94.44 104 ALA A CA 1
ATOM 768 C C . ALA A 1 104 ? 2.161 10.392 -5.665 1.00 94.44 104 ALA A C 1
ATOM 770 O O . ALA A 1 104 ? 2.611 11.513 -5.435 1.00 94.44 104 ALA A O 1
ATOM 771 N N . ASN A 1 105 ? 1.949 9.502 -4.691 1.00 94.50 105 ASN A N 1
ATOM 772 C CA . ASN A 1 105 ? 2.270 9.775 -3.291 1.00 94.50 105 ASN A CA 1
ATOM 773 C C . ASN A 1 105 ? 3.776 9.921 -3.077 1.00 94.50 105 ASN A C 1
ATOM 775 O O . ASN A 1 105 ? 4.195 10.805 -2.337 1.00 94.50 105 ASN A O 1
ATOM 779 N N . TRP A 1 106 ? 4.576 9.090 -3.746 1.00 92.88 106 TRP A N 1
ATOM 780 C CA . TRP A 1 106 ? 6.027 9.203 -3.732 1.00 92.88 106 TRP A CA 1
ATOM 781 C C . TRP A 1 106 ? 6.492 10.545 -4.304 1.00 92.88 106 TRP A C 1
ATOM 783 O O . TRP A 1 106 ? 7.227 11.249 -3.625 1.00 92.88 106 TRP A O 1
ATOM 793 N N . LEU A 1 107 ? 6.000 10.969 -5.474 1.00 91.56 107 LEU A N 1
ATOM 794 C CA . LEU A 1 107 ? 6.341 12.282 -6.036 1.00 91.56 107 LEU A CA 1
ATOM 795 C C . LEU A 1 107 ? 5.969 13.426 -5.084 1.00 91.56 107 LEU A C 1
ATOM 797 O O . LEU A 1 107 ? 6.791 14.292 -4.803 1.00 91.56 107 LEU A O 1
ATOM 801 N N . ARG A 1 108 ? 4.754 13.401 -4.524 1.00 91.81 108 ARG A N 1
ATOM 802 C CA . ARG A 1 108 ? 4.329 14.404 -3.536 1.00 91.81 108 ARG A CA 1
ATOM 803 C C . ARG A 1 108 ? 5.238 14.427 -2.310 1.00 91.81 108 ARG A C 1
ATOM 805 O O . ARG A 1 108 ? 5.474 15.495 -1.757 1.00 91.81 108 ARG A O 1
ATOM 812 N N . TRP A 1 109 ? 5.731 13.268 -1.879 1.00 88.69 109 TRP A N 1
ATOM 813 C CA . TRP A 1 109 ? 6.694 13.173 -0.788 1.00 88.69 109 TRP A CA 1
ATOM 814 C C . TRP A 1 109 ? 8.031 13.819 -1.158 1.00 88.69 109 TRP A C 1
ATOM 816 O O . TRP A 1 109 ? 8.527 14.636 -0.389 1.00 88.69 109 TRP A O 1
ATOM 826 N N . LEU A 1 110 ? 8.560 13.535 -2.355 1.00 86.25 110 LEU A N 1
ATOM 827 C CA . LEU A 1 110 ? 9.788 14.162 -2.862 1.00 86.25 110 LEU A CA 1
ATOM 828 C C . LEU A 1 110 ? 9.696 15.689 -2.910 1.00 86.25 110 LEU A C 1
ATOM 830 O O . LEU A 1 110 ? 10.651 16.377 -2.559 1.00 86.25 110 LEU A O 1
ATOM 834 N N . ASP A 1 111 ? 8.542 16.205 -3.326 1.00 88.12 111 ASP A N 1
ATOM 835 C CA . ASP A 1 111 ? 8.297 17.642 -3.445 1.00 88.12 111 ASP A CA 1
ATOM 836 C C . ASP A 1 111 ? 7.908 18.299 -2.105 1.00 88.12 111 ASP A C 1
ATOM 838 O O . ASP A 1 111 ? 7.623 19.494 -2.066 1.00 88.12 111 ASP A O 1
ATOM 842 N N . GLY A 1 112 ? 7.847 17.539 -1.003 1.00 88.38 112 GLY A N 1
ATOM 843 C CA . GLY A 1 112 ? 7.437 18.047 0.311 1.00 88.38 112 GLY A CA 1
ATOM 844 C C . GLY A 1 112 ? 5.961 18.465 0.396 1.00 88.38 112 GLY A C 1
ATOM 845 O O . GLY A 1 112 ? 5.578 19.214 1.288 1.00 88.38 112 GLY A O 1
ATOM 846 N N . THR A 1 113 ? 5.119 17.995 -0.530 1.00 90.69 113 THR A N 1
ATOM 847 C CA . THR A 1 113 ? 3.679 18.321 -0.631 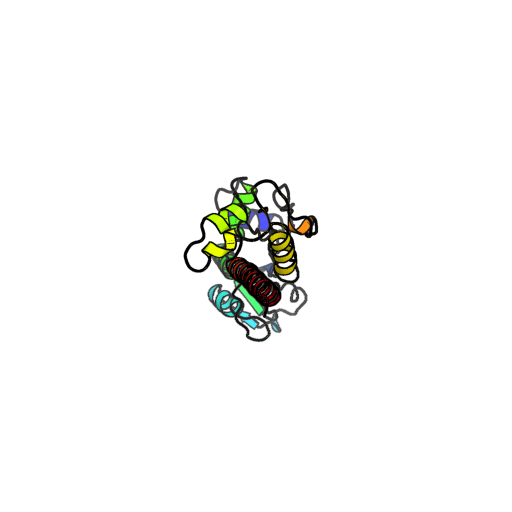1.00 90.69 113 THR A CA 1
ATOM 848 C C . THR A 1 113 ? 2.759 17.161 -0.227 1.00 90.69 113 THR A C 1
ATOM 850 O O . THR A 1 113 ? 1.523 17.248 -0.305 1.00 90.69 113 THR A O 1
ATOM 853 N N . ALA A 1 114 ? 3.334 16.031 0.188 1.00 89.12 114 ALA A N 1
ATOM 854 C CA . ALA A 1 114 ? 2.584 14.946 0.797 1.00 89.12 114 ALA A CA 1
ATOM 855 C C . ALA A 1 114 ? 2.016 15.419 2.140 1.00 89.12 114 ALA A C 1
ATOM 857 O O . ALA A 1 114 ? 2.746 15.834 3.033 1.00 89.12 114 ALA A O 1
ATOM 858 N N . SER A 1 115 ? 0.696 15.339 2.278 1.00 88.94 115 SER A N 1
ATOM 859 C CA . SER A 1 115 ? -0.006 15.624 3.526 1.00 88.94 115 SER A CA 1
ATOM 860 C C . SER A 1 115 ? -0.689 14.342 3.968 1.00 88.94 115 SER A C 1
ATOM 862 O O . SER A 1 115 ? -1.482 13.773 3.210 1.00 88.94 115 SER A O 1
ATOM 864 N N . ALA A 1 116 ? -0.308 13.864 5.149 1.00 92.31 116 ALA A N 1
ATOM 865 C CA . ALA A 1 116 ? -0.917 12.711 5.783 1.00 92.31 116 ALA A CA 1
ATOM 866 C C . ALA A 1 116 ? -2.073 13.167 6.681 1.00 92.31 116 ALA A C 1
ATOM 868 O O . ALA A 1 116 ? -1.977 14.195 7.349 1.00 92.31 116 ALA A O 1
ATOM 869 N N . CYS A 1 117 ? -3.163 12.408 6.689 1.00 94.06 117 CYS A N 1
ATOM 870 C CA . CYS A 1 117 ? -4.317 12.691 7.528 1.00 94.06 117 CYS A CA 1
ATOM 871 C C . CYS A 1 117 ? -4.237 11.882 8.821 1.00 94.06 117 CYS A C 1
ATOM 873 O O . CYS A 1 117 ? -4.019 10.674 8.758 1.00 94.06 117 CYS A O 1
ATOM 875 N N . SER A 1 118 ? -4.409 12.525 9.979 1.00 96.69 118 SER A N 1
ATOM 876 C CA . SER A 1 118 ? -4.382 11.806 11.254 1.00 96.69 118 SER A CA 1
ATOM 877 C C . SER A 1 118 ? -5.539 10.809 11.361 1.00 96.69 118 SER A C 1
ATOM 879 O O . SER A 1 118 ? -6.596 10.972 10.740 1.00 96.69 118 SER A O 1
ATOM 881 N N . LEU A 1 119 ? -5.369 9.784 12.197 1.00 97.56 119 LEU A N 1
ATOM 882 C CA . LEU A 1 119 ? -6.419 8.803 12.457 1.00 97.56 119 LEU A CA 1
ATOM 883 C C . LEU A 1 119 ? -7.703 9.479 12.960 1.00 97.56 119 LEU A C 1
ATOM 885 O O . LEU A 1 119 ? -8.808 9.149 12.518 1.00 97.56 119 LEU A O 1
ATOM 889 N N . ARG A 1 120 ? -7.553 10.444 13.875 1.00 97.31 120 ARG A N 1
ATOM 890 C CA . ARG A 1 120 ? -8.663 11.200 14.462 1.00 97.31 120 ARG A CA 1
ATOM 891 C C . ARG A 1 120 ? -9.401 12.021 13.413 1.00 97.31 120 ARG A C 1
ATOM 893 O O . ARG A 1 120 ? -10.629 11.959 13.374 1.00 97.31 120 ARG A O 1
ATOM 900 N N . ASP A 1 121 ? -8.690 12.703 12.521 1.00 96.81 121 ASP A N 1
ATOM 901 C CA . ASP A 1 121 ? -9.318 13.444 11.423 1.00 96.81 121 ASP A CA 1
ATOM 902 C C . ASP A 1 121 ? -10.127 12.515 10.515 1.00 96.81 121 ASP A C 1
ATOM 904 O O . ASP A 1 121 ? -11.270 12.820 10.163 1.00 96.81 121 ASP A O 1
ATOM 908 N N . THR A 1 122 ? -9.566 11.355 10.164 1.00 96.88 122 THR A N 1
ATOM 909 C CA . THR A 1 122 ? -10.253 10.386 9.307 1.00 96.88 122 THR A CA 1
ATOM 910 C C . THR A 1 122 ? -11.491 9.811 9.975 1.00 96.88 122 THR A C 1
ATOM 912 O O . THR A 1 122 ? -12.527 9.723 9.315 1.00 96.88 122 THR A O 1
ATOM 915 N N . PHE A 1 123 ? -11.452 9.486 11.268 1.00 97.38 123 PHE A N 1
ATOM 916 C CA . PHE A 1 123 ? -12.638 9.019 11.993 1.00 97.38 123 PHE A CA 1
ATOM 917 C C . PHE A 1 123 ? -13.695 10.104 12.205 1.00 97.38 123 PHE A C 1
ATOM 919 O O . PHE A 1 123 ? -14.883 9.808 12.079 1.00 97.38 123 PHE A O 1
ATOM 926 N N . ASN A 1 124 ? -13.299 11.353 12.442 1.00 95.19 124 ASN A N 1
ATOM 927 C CA . ASN A 1 124 ? -14.238 12.459 12.646 1.00 95.19 124 ASN A CA 1
ATOM 928 C C . ASN A 1 124 ? -15.022 12.829 11.375 1.00 95.19 124 ASN A C 1
ATOM 930 O O . ASN A 1 124 ? -16.125 13.364 11.472 1.00 95.19 124 ASN A O 1
ATOM 934 N N . ARG A 1 125 ? -14.503 12.501 10.182 1.00 95.94 125 ARG A N 1
ATOM 935 C CA . ARG A 1 125 ? -15.229 12.658 8.906 1.00 95.94 125 ARG A CA 1
ATOM 936 C C . ARG A 1 125 ? -16.265 11.562 8.641 1.00 95.94 125 ARG A C 1
ATOM 938 O O . ARG A 1 125 ? -17.070 11.699 7.720 1.00 95.94 125 ARG A O 1
ATOM 945 N N . GLN A 1 126 ? -16.241 10.462 9.393 1.00 97.88 126 GLN A N 1
ATOM 946 C CA . GLN A 1 126 ? -17.108 9.320 9.115 1.00 97.88 126 GLN A CA 1
ATOM 947 C C . GLN A 1 126 ? -18.557 9.598 9.502 1.00 97.88 126 GLN A C 1
ATOM 949 O O . GLN A 1 126 ? -18.866 10.226 10.514 1.00 97.88 126 GLN A O 1
ATOM 954 N N . SER A 1 127 ? -19.469 9.058 8.702 1.00 97.31 127 SER A N 1
ATOM 955 C CA . SER A 1 127 ? -20.910 9.166 8.911 1.00 97.31 127 SER A CA 1
ATOM 956 C C . SER A 1 127 ? -21.581 7.790 8.836 1.00 97.31 127 SER A C 1
ATOM 958 O O . SER A 1 127 ? -20.927 6.759 8.641 1.00 97.31 127 SER A O 1
ATOM 960 N N . GLY A 1 128 ? -22.896 7.750 9.066 1.00 97.44 128 GLY A N 1
ATOM 961 C CA . GLY A 1 128 ? -23.681 6.517 9.013 1.00 97.44 128 GLY A CA 1
ATOM 962 C C . GLY A 1 128 ? -23.121 5.420 9.923 1.00 97.44 128 GLY A C 1
ATOM 963 O O . GLY A 1 128 ? -22.759 5.671 11.074 1.00 97.44 128 GLY A O 1
ATOM 964 N N . MET A 1 129 ? -23.018 4.196 9.395 1.00 97.56 129 MET A N 1
ATOM 965 C CA . MET A 1 129 ? -22.572 3.035 10.174 1.00 97.56 129 MET A CA 1
ATOM 966 C C . MET A 1 129 ? -21.124 3.120 10.679 1.00 97.56 129 MET A C 1
ATOM 968 O O . MET A 1 129 ? -20.769 2.344 11.568 1.00 97.56 129 MET A O 1
ATOM 972 N N . TYR A 1 130 ? -20.311 4.026 10.125 1.00 98.06 130 TYR A N 1
ATOM 973 C CA . TYR A 1 130 ? -18.914 4.233 10.510 1.00 98.06 130 TYR A CA 1
ATOM 974 C C . TYR A 1 130 ? -18.723 5.393 11.487 1.00 98.06 130 TYR A C 1
ATOM 976 O O . TYR A 1 130 ? -17.660 5.482 12.080 1.00 98.06 130 TYR A O 1
ATOM 984 N N . ARG A 1 131 ? -19.741 6.223 11.762 1.00 98.00 131 ARG A N 1
ATOM 985 C CA . ARG A 1 131 ? -19.636 7.319 12.751 1.00 98.00 131 ARG A CA 1
ATOM 986 C C . ARG A 1 131 ? -19.138 6.842 14.122 1.00 98.00 131 ARG A C 1
ATOM 988 O O . ARG A 1 131 ? -18.474 7.578 14.844 1.00 98.00 131 ARG A O 1
ATOM 995 N N . VAL A 1 132 ? -19.446 5.594 14.474 1.00 97.94 132 VAL A N 1
ATOM 996 C CA . VAL A 1 132 ? -19.046 4.971 15.739 1.00 97.94 132 VAL A CA 1
ATOM 997 C C . VAL A 1 132 ? -17.522 4.854 15.901 1.00 97.94 132 VAL A C 1
ATOM 999 O O . VAL A 1 132 ? -17.045 4.805 17.030 1.00 97.94 132 VAL A O 1
ATOM 1002 N N . THR A 1 133 ? -16.735 4.855 14.816 1.00 98.19 133 THR A N 1
ATOM 1003 C CA . THR A 1 133 ? -15.267 4.730 14.900 1.00 98.19 133 THR A CA 1
ATOM 1004 C C . THR A 1 133 ? -14.611 5.915 15.597 1.00 98.19 133 THR A C 1
ATOM 1006 O O . THR A 1 133 ? -13.548 5.746 16.183 1.00 98.19 133 THR A O 1
ATOM 1009 N N . GLY A 1 134 ? -15.258 7.087 15.630 1.00 97.38 134 GLY A N 1
ATOM 1010 C CA . GLY A 1 134 ? -14.792 8.234 16.418 1.00 97.38 134 GLY A CA 1
ATOM 1011 C C . GLY A 1 134 ? -14.696 7.953 17.924 1.00 97.38 134 GLY A C 1
ATOM 1012 O O . GLY A 1 134 ? -13.955 8.634 18.625 1.00 97.38 134 GLY A O 1
ATOM 1013 N N . LEU A 1 135 ? -15.384 6.917 18.422 1.00 97.69 135 LEU A N 1
ATOM 1014 C CA . LEU A 1 135 ? -15.363 6.501 19.829 1.00 97.69 135 LEU A CA 1
ATOM 1015 C C . LEU A 1 135 ? -14.231 5.514 20.164 1.00 97.69 135 LEU A C 1
ATOM 1017 O O . LEU A 1 135 ? -14.204 4.976 21.274 1.00 97.69 135 LEU A O 1
ATOM 1021 N N . ILE A 1 136 ? -13.336 5.198 19.226 1.00 98.31 136 ILE A N 1
ATOM 1022 C CA . ILE A 1 136 ? -12.197 4.318 19.510 1.00 98.31 136 ILE A CA 1
ATOM 1023 C C . ILE A 1 136 ? -11.260 4.967 20.538 1.00 98.31 136 ILE A C 1
ATOM 1025 O O . ILE A 1 136 ? -10.958 6.164 20.459 1.00 98.31 136 ILE A O 1
ATOM 1029 N N . ARG A 1 137 ? -10.812 4.180 21.518 1.00 98.31 137 ARG A N 1
ATOM 1030 C CA . ARG A 1 137 ? -9.842 4.614 22.534 1.00 98.31 137 ARG A CA 1
ATOM 1031 C C . ARG A 1 137 ? -8.438 4.592 21.944 1.00 98.31 137 ARG A C 1
ATOM 1033 O O . ARG A 1 137 ? -8.167 3.801 21.046 1.00 98.31 137 ARG A O 1
ATOM 1040 N N . ASP A 1 138 ? -7.538 5.411 22.476 1.00 98.31 138 ASP A N 1
ATOM 1041 C CA . ASP A 1 138 ? -6.154 5.483 21.982 1.00 98.31 138 ASP A CA 1
ATOM 1042 C C . ASP A 1 138 ? -5.449 4.124 22.050 1.00 98.31 138 ASP A C 1
ATOM 1044 O O . ASP A 1 138 ? -4.849 3.694 21.074 1.00 98.31 138 ASP A O 1
ATOM 1048 N N . SER A 1 139 ? -5.606 3.384 23.152 1.00 97.38 139 SER A N 1
ATOM 1049 C CA . SER A 1 139 ? -5.004 2.052 23.312 1.00 97.38 139 SER A CA 1
ATOM 1050 C C . SER A 1 139 ? -5.554 1.006 22.335 1.00 97.38 139 SER A C 1
ATOM 1052 O O . SER A 1 139 ? -4.825 0.119 21.888 1.00 97.38 139 SER A O 1
ATOM 1054 N N . GLU A 1 140 ? -6.834 1.104 21.974 1.00 98.19 140 GLU A N 1
ATOM 1055 C CA . GLU A 1 140 ? -7.441 0.240 20.959 1.00 98.19 140 GLU A CA 1
ATOM 1056 C C . GLU A 1 140 ? -6.972 0.619 19.561 1.00 98.19 140 GLU A C 1
ATOM 1058 O O . GLU A 1 140 ? -6.726 -0.270 18.753 1.00 98.19 140 GLU A O 1
ATOM 1063 N N . ALA A 1 141 ? -6.855 1.919 19.277 1.00 98.25 141 ALA A N 1
ATOM 1064 C CA . ALA A 1 141 ? -6.308 2.415 18.026 1.00 98.25 141 ALA A CA 1
ATOM 1065 C C . ALA A 1 141 ? -4.861 1.942 17.855 1.00 98.25 141 ALA A C 1
ATOM 1067 O O . ALA A 1 141 ? -4.556 1.324 16.842 1.00 98.25 141 ALA A O 1
ATOM 1068 N N . GLU A 1 142 ? -4.014 2.131 18.868 1.00 98.00 142 GLU A N 1
ATOM 1069 C CA . GLU A 1 142 ? -2.630 1.651 18.894 1.00 98.00 142 GLU A CA 1
ATOM 1070 C C . GLU A 1 142 ? -2.563 0.148 18.599 1.00 98.00 142 GLU A C 1
ATOM 1072 O O . GLU A 1 142 ? -1.905 -0.284 17.652 1.00 98.00 142 GLU A O 1
ATOM 1077 N N . SER A 1 143 ? -3.319 -0.655 19.354 1.00 98.06 143 SER A N 1
ATOM 1078 C CA . SER A 1 143 ? -3.338 -2.113 19.193 1.00 98.06 143 SER A CA 1
ATOM 1079 C C . SER A 1 143 ? -3.841 -2.532 17.810 1.00 98.06 143 SER A C 1
ATOM 1081 O O . SER A 1 143 ? -3.276 -3.420 17.175 1.00 98.06 143 SER A O 1
ATOM 1083 N N . LEU A 1 144 ? -4.907 -1.898 17.317 1.00 98.19 144 LEU A N 1
ATOM 1084 C CA . LEU A 1 144 ? -5.511 -2.221 16.028 1.00 98.19 144 LEU A CA 1
ATOM 1085 C C . LEU A 1 144 ? -4.583 -1.862 14.866 1.00 98.19 144 LEU A C 1
ATOM 1087 O O . LEU A 1 144 ? -4.389 -2.674 13.965 1.00 98.19 144 LEU A O 1
ATOM 1091 N N . VAL A 1 145 ? -4.029 -0.651 14.871 1.00 97.94 145 VAL A N 1
ATOM 1092 C CA . VAL A 1 145 ? -3.166 -0.147 13.800 1.00 97.94 145 VAL A CA 1
ATOM 1093 C C . VAL A 1 145 ? -1.900 -0.992 13.710 1.00 97.94 145 VAL A C 1
ATOM 1095 O O . VAL A 1 145 ? -1.557 -1.459 12.624 1.00 97.94 145 VAL A O 1
ATOM 1098 N N . THR A 1 146 ? -1.248 -1.258 14.842 1.00 96.88 146 THR A N 1
ATOM 1099 C CA . THR A 1 146 ? 0.012 -2.018 14.885 1.00 96.88 146 THR A CA 1
ATOM 1100 C C . THR A 1 146 ? -0.173 -3.475 14.462 1.00 96.88 146 THR A C 1
ATOM 1102 O O . THR A 1 146 ? 0.573 -3.969 13.614 1.00 96.88 146 THR A O 1
ATOM 1105 N N . SER A 1 147 ? -1.226 -4.139 14.951 1.00 96.81 147 SER A N 1
ATOM 1106 C CA . SER A 1 147 ? -1.550 -5.525 14.575 1.00 96.81 147 SER A CA 1
ATOM 1107 C C . SER A 1 147 ? -2.090 -5.682 13.152 1.00 96.81 147 SER A C 1
ATOM 1109 O O . SER A 1 147 ? -1.947 -6.749 12.563 1.00 96.81 147 SER A O 1
ATOM 1111 N N . SER A 1 148 ? -2.699 -4.647 12.569 1.00 97.31 148 SER A N 1
ATOM 1112 C CA . SER A 1 148 ? -3.273 -4.741 11.219 1.00 97.31 148 SER A CA 1
ATOM 1113 C C . SER A 1 148 ? -2.287 -4.338 10.133 1.00 97.31 148 SER A C 1
ATOM 1115 O O . SER A 1 148 ? -2.298 -4.915 9.050 1.00 97.31 148 SER A O 1
ATOM 1117 N N . CYS A 1 149 ? -1.450 -3.334 10.391 1.00 97.75 149 CYS A N 1
ATOM 1118 C CA . CYS A 1 149 ? -0.665 -2.689 9.345 1.00 97.75 149 CYS A CA 1
ATOM 1119 C C . CYS A 1 149 ? 0.806 -3.108 9.320 1.00 97.75 149 CYS A C 1
ATOM 1121 O O . CYS A 1 149 ? 1.528 -2.542 8.510 1.00 97.75 149 CYS A O 1
ATOM 1123 N N . HIS A 1 150 ? 1.272 -4.051 10.148 1.00 95.56 150 HIS A N 1
ATOM 1124 C CA . HIS A 1 150 ? 2.659 -4.544 10.102 1.00 95.56 150 HIS A CA 1
ATOM 1125 C C . HIS A 1 150 ? 3.058 -5.083 8.710 1.00 95.56 150 HIS A C 1
ATOM 1127 O O . HIS A 1 150 ? 2.208 -5.371 7.867 1.00 95.56 150 HIS A O 1
ATOM 1133 N N . ASP A 1 151 ? 4.362 -5.239 8.462 1.00 94.56 151 ASP A N 1
ATOM 1134 C CA . ASP A 1 151 ? 4.897 -5.570 7.127 1.00 94.56 151 ASP A CA 1
ATOM 1135 C C . ASP A 1 151 ? 4.446 -6.933 6.575 1.00 94.56 151 ASP A C 1
ATOM 1137 O O . ASP A 1 151 ? 4.453 -7.128 5.366 1.00 94.56 151 ASP A O 1
ATOM 1141 N N . GLY A 1 152 ? 3.967 -7.837 7.434 1.00 95.31 152 GLY A N 1
ATOM 1142 C CA . GLY A 1 152 ? 3.353 -9.103 7.014 1.00 95.31 152 GLY A CA 1
ATOM 1143 C C . GLY A 1 152 ? 1.935 -8.959 6.445 1.00 95.31 152 GLY A C 1
ATOM 1144 O O . GLY A 1 152 ? 1.473 -9.855 5.751 1.00 95.31 152 GLY A O 1
ATOM 1145 N N . ASN A 1 153 ? 1.257 -7.833 6.694 1.00 96.50 153 ASN A N 1
ATOM 1146 C CA . ASN A 1 153 ? -0.104 -7.569 6.212 1.00 96.50 153 ASN A CA 1
ATOM 1147 C C . ASN A 1 153 ? -0.170 -6.417 5.203 1.00 96.50 153 ASN A C 1
ATOM 1149 O O . ASN A 1 153 ? -1.102 -6.342 4.402 1.00 96.50 153 ASN A O 1
ATOM 1153 N N . CYS A 1 154 ? 0.780 -5.481 5.248 1.00 97.75 154 CYS A N 1
ATOM 1154 C CA . CYS A 1 154 ? 0.767 -4.307 4.388 1.00 97.75 154 CYS A CA 1
ATOM 1155 C C . CYS A 1 154 ? 2.183 -3.781 4.151 1.00 97.75 154 CYS A C 1
ATOM 1157 O O . CYS A 1 154 ? 2.863 -3.393 5.091 1.00 97.75 154 CYS A O 1
ATOM 1159 N N . LEU A 1 155 ? 2.582 -3.653 2.890 1.00 96.94 155 LEU A N 1
ATOM 1160 C CA . LEU A 1 155 ? 3.864 -3.106 2.440 1.00 96.94 155 LEU A CA 1
ATOM 1161 C C . LEU A 1 155 ? 3.985 -1.588 2.636 1.00 96.94 155 LEU A C 1
ATOM 1163 O O . LEU A 1 155 ? 5.066 -1.024 2.470 1.00 96.94 155 LEU A O 1
ATOM 1167 N N . ARG A 1 156 ? 2.882 -0.885 2.937 1.00 96.88 156 ARG A N 1
ATOM 1168 C CA . ARG A 1 156 ? 2.921 0.579 3.018 1.00 96.88 156 ARG A CA 1
ATOM 1169 C C . ARG A 1 156 ? 3.632 1.065 4.276 1.00 96.88 156 ARG A C 1
ATOM 1171 O O . ARG A 1 156 ? 3.422 0.514 5.353 1.00 96.88 156 ARG A O 1
ATOM 1178 N N . LYS A 1 157 ? 4.379 2.159 4.161 1.00 95.50 157 LYS A N 1
ATOM 1179 C CA . LYS A 1 157 ? 4.931 2.918 5.290 1.00 95.50 157 LYS A CA 1
ATOM 1180 C C . LYS A 1 157 ? 3.875 3.870 5.842 1.00 95.50 157 LYS A C 1
ATOM 1182 O O . LYS A 1 157 ? 3.267 4.613 5.076 1.00 95.50 157 LYS A O 1
ATOM 1187 N N . VAL A 1 158 ? 3.598 3.808 7.139 1.00 96.12 158 VA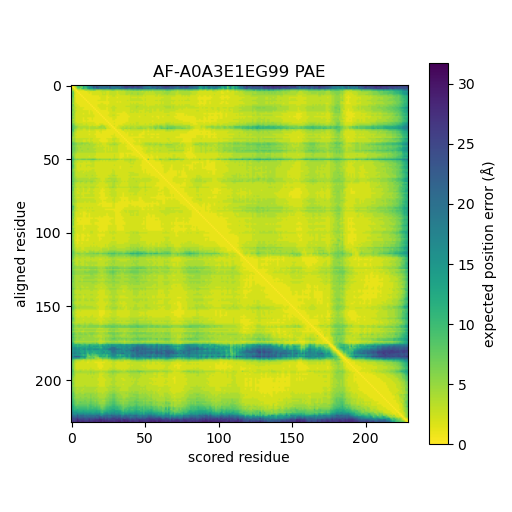L A N 1
ATOM 1188 C CA . VAL A 1 158 ? 2.516 4.555 7.795 1.00 96.12 158 VAL A CA 1
ATOM 1189 C C . VAL A 1 158 ? 3.007 5.952 8.159 1.00 96.12 158 VAL A C 1
ATOM 1191 O O . VAL A 1 158 ? 3.736 6.107 9.128 1.00 96.12 158 VAL A O 1
ATOM 1194 N N . ILE A 1 159 ? 2.626 6.957 7.365 1.00 94.50 159 ILE A N 1
ATOM 1195 C CA . ILE A 1 159 ? 3.108 8.344 7.520 1.00 94.50 159 ILE A CA 1
ATOM 1196 C C . ILE A 1 159 ? 2.161 9.188 8.380 1.00 94.50 159 ILE A C 1
ATOM 1198 O O . ILE A 1 159 ? 2.546 10.218 8.925 1.00 94.50 159 ILE A O 1
ATOM 1202 N N . TRP A 1 160 ? 0.912 8.752 8.515 1.00 95.31 160 TRP A N 1
ATOM 1203 C CA . TRP A 1 160 ? -0.048 9.358 9.428 1.00 95.31 160 TRP A CA 1
ATOM 1204 C C . TRP A 1 160 ? 0.145 8.864 10.862 1.00 95.31 160 TRP A C 1
ATOM 1206 O O . TRP A 1 160 ? 0.693 7.794 11.122 1.00 95.31 160 TRP A O 1
ATOM 1216 N N . ASN A 1 161 ? -0.359 9.651 11.800 1.00 95.62 161 ASN A N 1
ATOM 1217 C CA . ASN A 1 161 ? -0.248 9.431 13.234 1.00 95.62 161 ASN A CA 1
ATOM 1218 C C . ASN A 1 161 ? -1.646 9.470 13.876 1.00 95.62 161 ASN A C 1
ATOM 1220 O O . ASN A 1 161 ? -2.657 9.560 13.170 1.00 95.62 161 ASN A O 1
ATOM 1224 N N . LEU A 1 162 ? -1.732 9.342 15.198 1.00 96.56 162 LEU A N 1
ATOM 1225 C CA . LEU A 1 162 ? -3.023 9.253 15.875 1.00 96.56 162 LEU A CA 1
ATOM 1226 C C . LEU A 1 162 ? -3.837 10.552 15.728 1.00 96.56 162 LEU A C 1
ATOM 1228 O O . LEU A 1 162 ? -4.988 10.500 15.304 1.00 96.56 162 LEU A O 1
ATOM 1232 N N . ASP A 1 163 ? -3.249 11.709 16.031 1.00 96.38 163 ASP A N 1
ATOM 1233 C CA . ASP A 1 163 ? -3.976 12.971 16.271 1.00 96.38 163 ASP A CA 1
ATOM 1234 C C . ASP A 1 163 ? -3.311 14.231 15.678 1.00 96.38 163 ASP A C 1
ATOM 1236 O O . ASP A 1 163 ? -3.656 15.354 16.033 1.00 96.38 163 ASP A O 1
ATOM 1240 N N . GLY A 1 164 ? -2.332 14.057 14.797 1.00 92.12 164 GLY A N 1
ATOM 1241 C CA . GLY A 1 164 ? -1.475 15.113 14.261 1.00 92.12 164 GLY A CA 1
ATOM 1242 C C . GLY A 1 164 ? -0.090 15.149 14.907 1.00 92.12 164 GLY A C 1
ATOM 1243 O O . GLY A 1 164 ? 0.852 15.612 14.265 1.00 92.12 164 GLY A O 1
ATOM 1244 N N . THR A 1 165 ? 0.079 14.589 16.109 1.00 93.06 165 THR A N 1
ATOM 1245 C CA . THR A 1 165 ? 1.337 14.675 16.875 1.00 93.06 165 THR A CA 1
ATOM 1246 C C . THR A 1 165 ? 1.799 13.361 17.498 1.00 93.06 165 THR A C 1
ATOM 1248 O O . THR A 1 165 ? 3.002 13.137 17.600 1.00 93.06 165 THR A O 1
ATOM 1251 N N . THR A 1 166 ? 0.875 12.480 17.877 1.00 95.44 166 THR A N 1
ATOM 1252 C CA . THR A 1 166 ? 1.170 11.262 18.638 1.00 95.44 166 THR A CA 1
ATOM 1253 C C . THR A 1 166 ? 1.551 10.108 17.701 1.00 95.44 166 THR A C 1
ATOM 1255 O O . THR A 1 166 ? 0.677 9.613 16.977 1.00 95.44 166 THR A O 1
ATOM 1258 N N . PRO A 1 167 ? 2.828 9.670 17.670 1.00 94.25 167 PRO A N 1
ATOM 1259 C CA . PRO A 1 167 ? 3.276 8.578 16.808 1.00 94.25 167 PRO A CA 1
ATOM 1260 C C . PRO A 1 167 ? 2.800 7.210 17.322 1.00 94.25 167 PRO A C 1
ATOM 1262 O O . PRO A 1 167 ? 2.417 7.066 18.479 1.00 94.25 167 PRO A O 1
ATOM 1265 N N . TRP A 1 168 ? 2.887 6.194 16.461 1.00 95.50 168 TRP A N 1
ATOM 1266 C CA . TRP A 1 168 ? 2.602 4.798 16.809 1.00 95.50 168 TRP A CA 1
ATOM 1267 C C . TRP A 1 168 ? 3.787 4.180 17.551 1.00 95.50 168 TRP A C 1
ATOM 1269 O O . TRP A 1 168 ? 4.879 4.073 16.991 1.00 95.50 168 TRP A O 1
ATOM 1279 N N . ALA A 1 169 ? 3.577 3.754 18.792 1.00 94.12 169 ALA A N 1
ATOM 1280 C CA . ALA A 1 169 ? 4.637 3.201 19.634 1.00 94.12 169 ALA A CA 1
ATOM 1281 C C . ALA A 1 169 ? 4.951 1.728 19.319 1.00 94.12 169 ALA A C 1
ATOM 1283 O O . ALA A 1 169 ? 6.081 1.283 19.500 1.00 94.12 169 ALA A O 1
ATOM 1284 N N . GLY A 1 170 ? 3.964 0.960 18.854 1.00 93.06 170 GLY A N 1
ATOM 1285 C CA . GLY A 1 170 ? 4.102 -0.471 18.584 1.00 93.06 170 GLY A CA 1
ATOM 1286 C C . GLY A 1 170 ? 4.668 -0.809 17.205 1.00 93.06 170 GLY A C 1
ATOM 1287 O O . GLY A 1 170 ? 4.783 -1.988 16.873 1.00 93.06 170 GLY A O 1
ATOM 1288 N N . PHE A 1 171 ? 5.013 0.188 16.385 1.00 94.38 171 PHE A N 1
ATOM 1289 C CA . PHE A 1 171 ? 5.688 -0.044 15.112 1.00 94.38 171 PHE A CA 1
ATOM 1290 C C . PHE A 1 171 ? 7.213 -0.021 15.251 1.00 94.38 171 PHE A C 1
ATOM 1292 O O . PHE A 1 171 ? 7.753 0.787 16.005 1.00 94.38 171 PHE A O 1
ATOM 1299 N N . PRO A 1 172 ? 7.938 -0.843 14.467 1.00 90.94 172 PRO A N 1
ATOM 1300 C CA . PRO A 1 172 ? 9.366 -0.629 14.289 1.00 90.94 172 PRO A CA 1
ATOM 1301 C C . PRO A 1 172 ? 9.608 0.712 13.565 1.00 90.94 172 PRO A C 1
ATOM 1303 O O . PRO A 1 172 ? 8.781 1.102 12.732 1.00 90.94 172 PRO A O 1
ATOM 1306 N N . PRO A 1 173 ? 10.745 1.398 13.806 1.00 85.88 173 PRO A N 1
ATOM 1307 C CA . PRO A 1 173 ? 11.024 2.713 13.217 1.00 85.88 173 PRO A CA 1
ATOM 1308 C C . PRO A 1 173 ? 10.862 2.763 11.692 1.00 85.88 173 PRO A C 1
ATOM 1310 O O . PRO A 1 173 ? 10.290 3.711 11.151 1.00 85.88 173 PRO A O 1
ATOM 1313 N N . ASP A 1 174 ? 11.276 1.708 10.993 1.00 87.56 174 ASP A N 1
ATOM 1314 C CA . ASP A 1 174 ? 11.212 1.624 9.530 1.00 87.56 174 ASP A CA 1
ATOM 1315 C C . ASP A 1 174 ? 9.785 1.550 8.985 1.00 87.56 174 ASP A C 1
ATOM 1317 O O . ASP A 1 174 ? 9.580 1.707 7.781 1.00 87.56 174 ASP A O 1
ATOM 1321 N N . LYS A 1 175 ? 8.781 1.272 9.824 1.00 93.44 175 LYS A N 1
ATOM 1322 C CA . LYS A 1 175 ? 7.382 1.202 9.399 1.00 93.44 175 LYS A CA 1
ATOM 1323 C C . LYS A 1 175 ? 6.722 2.573 9.338 1.00 93.44 175 LYS A C 1
ATOM 1325 O O . LYS A 1 175 ? 5.861 2.791 8.484 1.00 93.44 175 LYS A O 1
ATOM 1330 N N . THR A 1 176 ? 7.123 3.476 10.223 1.00 87.62 176 THR A N 1
ATOM 1331 C CA . THR A 1 176 ? 6.600 4.846 10.316 1.00 87.62 176 THR A CA 1
ATOM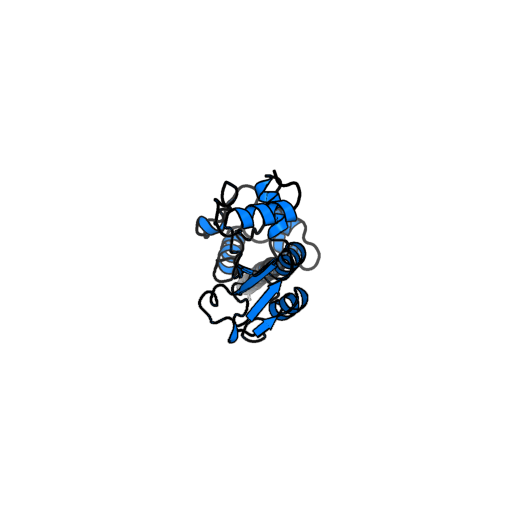 1332 C C . THR A 1 176 ? 7.505 5.875 9.657 1.00 87.62 176 THR A C 1
ATOM 1334 O O . THR A 1 176 ? 7.106 7.020 9.466 1.00 87.62 176 THR A O 1
ATOM 1337 N N . SER A 1 177 ? 8.720 5.479 9.292 1.00 75.50 177 SER A N 1
ATOM 1338 C CA . SER A 1 177 ? 9.655 6.346 8.589 1.00 75.50 177 SER A CA 1
ATOM 1339 C C . SER A 1 177 ? 9.446 6.214 7.084 1.00 75.50 177 SER A C 1
ATOM 1341 O O . SER A 1 177 ? 9.600 5.136 6.507 1.00 75.50 177 SER A O 1
ATOM 1343 N N . ALA A 1 178 ? 9.110 7.321 6.429 1.00 66.88 178 ALA A N 1
ATOM 1344 C CA . ALA A 1 178 ? 9.493 7.487 5.034 1.00 66.88 178 ALA A CA 1
ATOM 1345 C C . ALA A 1 178 ? 10.954 7.960 4.995 1.00 66.88 178 ALA A C 1
ATOM 1347 O O . ALA A 1 178 ? 11.370 8.688 5.901 1.00 66.88 178 ALA A O 1
ATOM 1348 N N . PRO A 1 179 ? 11.734 7.580 3.969 1.00 63.88 179 PRO A N 1
ATOM 1349 C CA . PRO A 1 179 ? 13.062 8.143 3.765 1.00 63.88 179 PRO A CA 1
ATOM 1350 C C . PRO A 1 179 ? 12.992 9.675 3.830 1.00 63.88 179 PRO A C 1
ATOM 1352 O O . PRO A 1 179 ? 12.141 10.287 3.180 1.00 63.88 179 PRO A O 1
ATOM 1355 N N . SER A 1 180 ? 13.852 10.287 4.647 1.00 57.12 180 SER A N 1
ATOM 1356 C CA . SER A 1 180 ? 13.894 11.739 4.892 1.00 57.12 180 SER A CA 1
ATOM 1357 C C . SER A 1 180 ? 14.313 12.552 3.662 1.00 57.12 180 SER A C 1
ATOM 1359 O O . SER A 1 180 ? 14.198 13.775 3.647 1.00 57.12 180 SER A O 1
ATOM 1361 N N . SER A 1 181 ? 14.769 11.868 2.618 1.00 57.53 181 SER A N 1
ATOM 1362 C CA . SER A 1 181 ? 15.124 12.400 1.311 1.00 57.53 181 SER A CA 1
ATOM 1363 C C . SER A 1 181 ? 14.510 11.537 0.212 1.00 57.53 181 SER A C 1
ATOM 1365 O O . SER A 1 181 ? 13.941 10.473 0.469 1.00 57.53 181 SER A O 1
ATOM 1367 N N . ALA A 1 182 ? 14.652 11.975 -1.043 1.00 56.25 182 ALA A N 1
ATOM 1368 C CA . ALA A 1 182 ? 14.464 11.069 -2.168 1.00 56.25 182 ALA A CA 1
ATOM 1369 C C . ALA A 1 182 ? 15.235 9.763 -1.915 1.00 56.25 182 ALA A C 1
ATOM 1371 O O . ALA A 1 182 ? 16.324 9.840 -1.333 1.00 56.25 182 ALA A O 1
ATOM 1372 N N . PRO A 1 183 ? 14.693 8.591 -2.309 1.00 59.56 183 PRO A N 1
ATOM 1373 C CA . PRO A 1 183 ? 15.457 7.356 -2.242 1.00 59.56 183 PRO A CA 1
ATOM 1374 C C . PRO A 1 183 ? 16.829 7.617 -2.867 1.00 59.56 183 PRO A C 1
ATOM 1376 O O . PRO A 1 183 ? 16.903 8.165 -3.972 1.00 59.56 183 PRO A O 1
ATOM 1379 N N . GLU A 1 184 ? 17.899 7.297 -2.132 1.00 61.28 184 GLU A N 1
ATOM 1380 C CA . GLU A 1 184 ? 19.255 7.350 -2.679 1.00 61.28 184 GLU A CA 1
ATOM 1381 C C . GLU A 1 184 ? 19.291 6.542 -3.985 1.00 61.28 184 GLU A C 1
ATOM 1383 O O . GLU A 1 184 ? 18.484 5.624 -4.171 1.00 61.28 184 GLU A O 1
ATOM 1388 N N . LEU A 1 185 ? 20.180 6.896 -4.919 1.00 57.75 185 LEU A N 1
ATOM 1389 C CA . LEU A 1 185 ? 20.261 6.223 -6.219 1.00 57.75 185 LEU A CA 1
ATOM 1390 C C . LEU A 1 185 ? 20.251 4.690 -6.044 1.00 57.75 185 LEU A C 1
ATOM 1392 O O . LEU A 1 185 ? 21.062 4.140 -5.302 1.00 57.75 185 LEU A O 1
ATOM 1396 N N . GLY A 1 186 ? 19.310 4.013 -6.708 1.00 65.69 186 GLY A N 1
ATOM 1397 C CA . GLY A 1 186 ? 19.142 2.558 -6.635 1.00 65.69 186 GLY A CA 1
ATOM 1398 C C . GLY A 1 186 ? 18.249 2.029 -5.505 1.00 65.69 186 GLY A C 1
ATOM 1399 O O . GLY A 1 186 ? 17.944 0.838 -5.501 1.00 65.69 186 GLY A O 1
ATOM 1400 N N . GLN A 1 187 ? 17.773 2.870 -4.581 1.00 82.19 187 GLN A N 1
ATOM 1401 C CA . GLN A 1 187 ? 16.865 2.426 -3.519 1.00 82.19 187 GLN A CA 1
ATOM 1402 C C . GLN A 1 187 ? 15.440 2.152 -4.048 1.00 82.19 187 GLN A C 1
ATOM 1404 O O . GLN A 1 187 ? 14.972 2.851 -4.962 1.00 82.19 187 GLN A O 1
ATOM 1409 N N . PRO A 1 188 ? 14.720 1.167 -3.471 1.00 90.62 188 PRO A N 1
ATOM 1410 C CA . PRO A 1 188 ? 13.335 0.879 -3.834 1.00 90.62 188 PRO A CA 1
ATOM 1411 C C . PRO A 1 188 ? 12.419 2.086 -3.605 1.00 90.62 188 PRO A C 1
ATOM 1413 O O . PRO A 1 188 ? 12.572 2.815 -2.621 1.00 90.62 188 PRO A O 1
ATOM 1416 N N . ILE A 1 189 ? 11.411 2.274 -4.461 1.00 93.25 189 ILE A N 1
ATOM 1417 C CA . ILE A 1 189 ? 10.364 3.270 -4.192 1.00 93.25 189 ILE A CA 1
ATOM 1418 C C . ILE A 1 189 ? 9.530 2.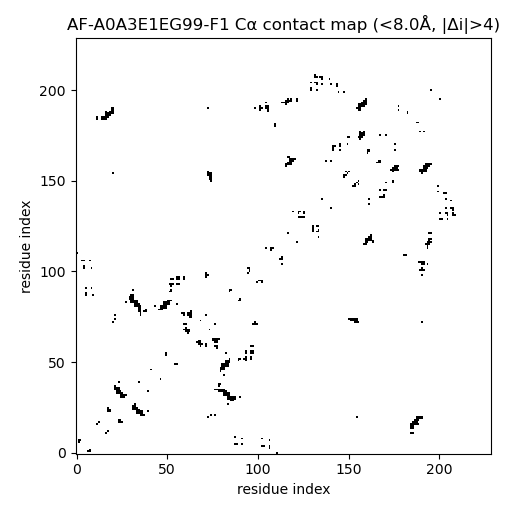787 -2.992 1.00 93.25 189 ILE A C 1
ATOM 1420 O O . ILE A 1 189 ? 8.931 1.707 -3.064 1.00 93.25 189 ILE A O 1
ATOM 1424 N N . PRO A 1 190 ? 9.431 3.565 -1.895 1.00 93.38 190 PRO A N 1
ATOM 1425 C CA . PRO A 1 190 ? 8.577 3.202 -0.774 1.00 93.38 190 PRO A CA 1
ATOM 1426 C C . PRO A 1 190 ? 7.104 3.405 -1.141 1.00 93.38 190 PRO A C 1
ATOM 1428 O O . PRO A 1 190 ? 6.722 4.415 -1.735 1.00 93.38 190 PRO A O 1
ATOM 1431 N N . ILE A 1 191 ? 6.240 2.480 -0.724 1.00 95.81 191 ILE A N 1
ATOM 1432 C CA . ILE A 1 191 ? 4.792 2.659 -0.865 1.00 95.81 191 ILE A CA 1
ATOM 1433 C C . ILE A 1 191 ? 4.294 3.424 0.362 1.00 95.81 191 ILE A C 1
ATOM 1435 O O . ILE A 1 191 ? 4.298 2.899 1.470 1.00 95.81 191 ILE A O 1
ATOM 1439 N N . LEU A 1 192 ? 3.869 4.674 0.194 1.00 95.69 192 LEU A N 1
ATOM 1440 C CA . LEU A 1 192 ? 3.467 5.525 1.319 1.00 95.69 192 LEU A CA 1
ATOM 1441 C C . LEU A 1 192 ? 1.974 5.378 1.652 1.00 95.69 192 LEU A C 1
ATOM 1443 O O . LEU A 1 192 ? 1.109 5.421 0.773 1.00 95.69 192 LEU A O 1
ATOM 1447 N N . CYS A 1 193 ? 1.666 5.239 2.941 1.00 96.75 193 CYS A N 1
ATOM 1448 C CA . CYS A 1 193 ? 0.323 5.285 3.508 1.00 96.75 193 CYS A CA 1
ATOM 1449 C C . CYS A 1 193 ? 0.089 6.682 4.090 1.00 96.75 193 CYS A C 1
ATOM 1451 O O . CYS A 1 193 ? 0.602 6.999 5.162 1.00 96.75 193 CYS A O 1
ATOM 1453 N N . LEU A 1 194 ? -0.670 7.517 3.380 1.00 94.81 194 LEU A N 1
ATOM 1454 C CA . LEU A 1 194 ? -0.968 8.891 3.810 1.00 94.81 194 LEU A CA 1
ATOM 1455 C C . LEU A 1 194 ? -2.307 9.017 4.554 1.00 94.81 194 LEU A C 1
ATOM 1457 O O . LEU A 1 194 ? -2.572 10.051 5.152 1.00 94.81 194 LEU A O 1
ATOM 1461 N N . ASP A 1 195 ? -3.144 7.983 4.524 1.00 93.44 195 ASP A N 1
ATOM 1462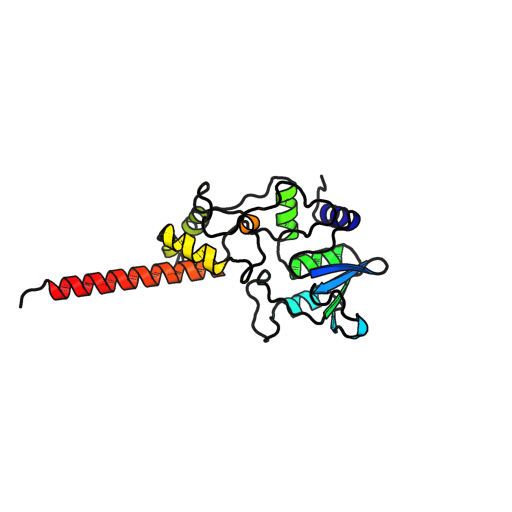 C CA . ASP A 1 195 ? -4.427 7.942 5.230 1.00 93.44 195 ASP A CA 1
ATOM 1463 C C . ASP A 1 195 ? -4.780 6.485 5.576 1.00 93.44 195 ASP A C 1
ATOM 1465 O O . ASP A 1 195 ? -4.262 5.535 4.971 1.00 93.44 195 ASP A O 1
ATOM 1469 N N . LEU A 1 196 ? -5.668 6.310 6.547 1.00 95.56 196 LEU A N 1
ATOM 1470 C CA . LEU A 1 196 ? -6.258 5.040 6.933 1.00 95.56 196 LEU A CA 1
ATOM 1471 C C . LEU A 1 196 ? -7.093 4.452 5.779 1.00 95.56 196 LEU A C 1
ATOM 1473 O O . LEU A 1 196 ? -7.877 5.134 5.123 1.00 95.56 196 LEU A O 1
ATOM 1477 N N . CYS A 1 197 ? -6.940 3.148 5.531 1.00 97.19 197 CYS A N 1
ATOM 1478 C CA . CYS A 1 197 ? -7.666 2.453 4.470 1.00 97.19 197 CYS A CA 1
ATOM 1479 C C . CYS A 1 197 ? -9.059 1.960 4.926 1.00 97.19 197 CYS A C 1
ATOM 1481 O O . CYS A 1 197 ? -9.289 1.754 6.122 1.00 97.19 197 CYS A O 1
ATOM 1483 N N . PRO A 1 198 ? -9.984 1.668 3.988 1.00 96.94 198 PRO A N 1
ATOM 1484 C CA . PRO A 1 198 ? -11.318 1.156 4.320 1.00 96.94 198 PRO A CA 1
ATOM 1485 C C . PRO A 1 198 ? -11.330 -0.167 5.102 1.00 96.94 198 PRO A C 1
ATOM 1487 O O . PRO A 1 198 ? -12.246 -0.407 5.884 1.00 96.94 198 PRO A O 1
ATOM 1490 N N . ILE A 1 199 ? -10.315 -1.019 4.928 1.00 97.12 199 ILE A N 1
ATOM 1491 C CA . ILE A 1 199 ? -10.196 -2.287 5.669 1.00 97.12 199 ILE A CA 1
ATOM 1492 C C . ILE A 1 199 ? -9.988 -2.008 7.158 1.00 97.12 199 ILE A C 1
ATOM 1494 O O . ILE A 1 199 ? -10.687 -2.560 8.007 1.00 97.12 199 ILE A O 1
ATOM 1498 N N . LEU A 1 200 ? -9.069 -1.096 7.474 1.00 97.94 200 LEU A N 1
ATOM 1499 C CA . LEU A 1 200 ? -8.788 -0.695 8.845 1.00 97.94 200 LEU A CA 1
ATOM 1500 C C . LEU A 1 200 ? -9.961 0.089 9.453 1.00 97.94 200 LEU A C 1
ATOM 1502 O O . LEU A 1 200 ? -10.267 -0.087 10.630 1.00 97.94 200 LEU A O 1
ATOM 1506 N N . LEU A 1 201 ? -10.678 0.883 8.645 1.00 98.12 201 LEU A N 1
ATOM 1507 C CA . LEU A 1 201 ? -11.919 1.546 9.062 1.00 98.12 201 LEU A CA 1
ATOM 1508 C C . LEU A 1 201 ? -12.984 0.535 9.511 1.00 98.12 201 LEU A C 1
ATOM 1510 O O . LEU A 1 201 ? -13.608 0.699 10.562 1.00 98.12 201 LEU A O 1
ATOM 1514 N N . ALA A 1 202 ? -13.186 -0.521 8.719 1.00 98.06 202 ALA A N 1
ATOM 1515 C CA . ALA A 1 202 ? -14.123 -1.589 9.042 1.00 98.06 202 ALA A CA 1
ATOM 1516 C C . ALA A 1 202 ? -13.710 -2.343 10.311 1.00 98.06 202 ALA A C 1
ATOM 1518 O O . ALA A 1 202 ? -14.550 -2.587 11.178 1.00 98.06 202 ALA A O 1
ATOM 1519 N N . ALA A 1 203 ? -12.419 -2.635 10.472 1.00 98.19 203 ALA A N 1
ATOM 1520 C CA . ALA A 1 203 ? -11.906 -3.267 11.682 1.00 98.19 203 ALA A CA 1
ATOM 1521 C C . ALA A 1 203 ? -12.102 -2.382 12.928 1.00 98.19 203 ALA A C 1
ATOM 1523 O O . ALA A 1 203 ? -12.575 -2.868 13.955 1.00 98.19 203 ALA A O 1
ATOM 1524 N N . ALA A 1 204 ? -11.850 -1.071 12.825 1.00 98.44 204 ALA A N 1
ATOM 1525 C CA . ALA A 1 204 ? -12.074 -0.115 13.912 1.00 98.44 204 ALA A CA 1
ATOM 1526 C C . ALA A 1 204 ? -13.537 -0.091 14.361 1.00 98.44 204 ALA A C 1
ATOM 1528 O O . ALA A 1 204 ? -13.831 -0.082 15.559 1.00 98.44 204 ALA A O 1
ATOM 1529 N N . ARG A 1 205 ? -14.468 -0.146 13.405 1.00 98.44 205 ARG A N 1
ATOM 1530 C CA . ARG A 1 205 ? -15.899 -0.235 13.702 1.00 98.44 205 ARG A CA 1
ATOM 1531 C C . ARG A 1 205 ? -16.221 -1.484 14.516 1.00 98.44 205 ARG A C 1
ATOM 1533 O O . ARG A 1 205 ? -16.946 -1.385 15.505 1.00 98.44 205 ARG A O 1
ATOM 1540 N N . GLU A 1 206 ? -15.704 -2.643 14.119 1.00 98.44 206 GLU A N 1
ATOM 1541 C CA . GLU A 1 206 ? -15.949 -3.892 14.844 1.00 98.44 206 GLU A CA 1
ATOM 1542 C C . GLU A 1 206 ? -15.342 -3.874 16.248 1.00 98.44 206 GLU A C 1
ATOM 1544 O O . GLU A 1 206 ? -16.009 -4.293 17.195 1.00 98.44 206 GLU A O 1
ATOM 1549 N N . THR A 1 207 ? -14.138 -3.322 16.415 1.00 98.44 207 THR A N 1
ATOM 1550 C CA . THR A 1 207 ? -13.510 -3.127 17.731 1.00 98.44 207 THR A CA 1
ATOM 1551 C C . THR A 1 207 ? -14.410 -2.315 18.659 1.00 98.44 207 THR A C 1
ATOM 1553 O O . THR A 1 207 ? -14.760 -2.774 19.749 1.00 98.44 207 THR A O 1
ATOM 1556 N N . VAL A 1 208 ? -14.874 -1.148 18.201 1.00 98.38 208 VAL A N 1
ATOM 1557 C CA . VAL A 1 208 ? -15.726 -0.274 19.015 1.00 98.38 208 VAL A CA 1
ATOM 1558 C C . VAL A 1 208 ? -17.067 -0.937 19.336 1.00 98.38 208 VAL A C 1
ATOM 1560 O O . VAL A 1 208 ? -17.514 -0.904 20.483 1.00 98.38 208 VAL A O 1
ATOM 1563 N N . LYS A 1 209 ? -17.710 -1.583 18.356 1.00 98.19 209 LYS A N 1
ATOM 1564 C CA . LYS A 1 209 ? -19.001 -2.254 18.576 1.00 98.19 209 LYS A CA 1
ATOM 1565 C C . LYS A 1 209 ? -18.896 -3.410 19.566 1.00 98.19 209 LYS A C 1
ATOM 1567 O O . LYS A 1 209 ? -19.784 -3.558 20.405 1.00 98.19 209 LYS A O 1
ATOM 1572 N N . LYS A 1 210 ? -17.828 -4.212 19.491 1.00 98.19 210 LYS A N 1
ATOM 1573 C CA . LYS A 1 210 ? -17.573 -5.303 20.443 1.00 98.19 210 LYS A CA 1
ATOM 1574 C C . LYS A 1 210 ? -17.415 -4.766 21.862 1.00 98.19 210 LYS A C 1
ATOM 1576 O O . LYS A 1 210 ? -18.058 -5.293 22.769 1.00 98.19 210 LYS A O 1
ATOM 1581 N N . ARG A 1 211 ? -16.643 -3.688 22.042 1.00 97.94 211 ARG A N 1
ATOM 1582 C CA . ARG A 1 211 ? -16.512 -3.026 23.345 1.00 97.94 211 ARG A CA 1
ATOM 1583 C C . ARG A 1 211 ? -17.864 -2.534 23.862 1.00 97.94 211 ARG A C 1
ATOM 1585 O O . ARG A 1 211 ? -18.255 -2.917 24.956 1.00 97.94 211 ARG A O 1
ATOM 1592 N N . MET A 1 212 ? -18.589 -1.734 23.078 1.00 97.88 212 MET A N 1
ATOM 1593 C CA . MET A 1 212 ? -19.875 -1.159 23.504 1.00 97.88 212 MET A CA 1
ATOM 1594 C C . MET A 1 212 ? -20.889 -2.236 23.899 1.00 97.88 212 MET A C 1
ATOM 1596 O O . MET A 1 212 ? -21.628 -2.071 24.867 1.00 97.88 212 MET A O 1
ATOM 1600 N N . LYS A 1 213 ? -20.918 -3.351 23.159 1.00 97.81 213 LYS A N 1
ATOM 1601 C CA . LYS A 1 213 ? -21.752 -4.503 23.504 1.00 97.81 213 LYS A CA 1
ATOM 1602 C C . LYS A 1 213 ? -21.339 -5.108 24.847 1.00 97.81 213 LYS A C 1
ATOM 1604 O O . LYS A 1 213 ? -22.201 -5.299 25.694 1.00 97.81 213 LYS A O 1
ATOM 1609 N N . SER A 1 214 ? -20.044 -5.356 25.044 1.00 97.44 214 SER A N 1
ATOM 1610 C CA . SER A 1 214 ? -19.505 -5.890 26.302 1.00 97.44 214 SER A CA 1
ATOM 1611 C C . SER A 1 214 ? -19.850 -4.998 27.501 1.00 97.44 214 SER A C 1
ATOM 1613 O O . SER A 1 214 ? -20.343 -5.480 28.515 1.00 97.44 214 SER A O 1
ATOM 1615 N N . GLU A 1 215 ? -19.678 -3.682 27.361 1.00 97.25 215 GLU A N 1
ATOM 1616 C CA . GLU A 1 215 ? -19.994 -2.703 28.409 1.00 97.25 215 GLU A CA 1
ATOM 1617 C C . GLU A 1 215 ? -21.495 -2.653 28.720 1.00 97.25 215 GLU A C 1
ATOM 1619 O O . GLU A 1 215 ? -21.885 -2.606 29.886 1.00 97.25 215 GLU A O 1
ATOM 1624 N N . SER A 1 216 ? -22.349 -2.717 27.694 1.00 96.62 216 SER A N 1
ATOM 1625 C CA . SER A 1 216 ? -23.801 -2.776 27.883 1.00 96.62 216 SER A CA 1
ATOM 1626 C C . SER A 1 216 ? -24.247 -4.068 28.569 1.00 96.62 216 SER A C 1
ATOM 1628 O O . SER A 1 216 ? -25.108 -4.022 29.447 1.00 96.62 216 SER A O 1
ATOM 1630 N N . ASP A 1 217 ? -23.671 -5.207 28.182 1.00 97.12 217 ASP A N 1
ATOM 1631 C CA . ASP A 1 217 ? -23.993 -6.510 28.763 1.00 97.12 217 ASP A CA 1
ATOM 1632 C C . ASP A 1 217 ? -23.522 -6.573 30.236 1.00 97.12 217 ASP A C 1
ATOM 1634 O O . ASP A 1 217 ? -24.264 -7.043 31.101 1.00 97.12 217 ASP A O 1
ATOM 1638 N N . ALA A 1 218 ? -22.353 -6.002 30.556 1.00 95.94 218 ALA A N 1
ATOM 1639 C CA . ALA A 1 218 ? -21.848 -5.883 31.926 1.00 95.94 218 ALA A CA 1
ATOM 1640 C C . ALA A 1 218 ? -22.715 -4.968 32.810 1.00 95.94 218 ALA A C 1
ATOM 1642 O O . ALA A 1 218 ? -23.007 -5.318 33.954 1.00 95.94 218 ALA A O 1
ATOM 1643 N N . ALA A 1 219 ? -23.171 -3.826 32.283 1.00 95.25 219 ALA A N 1
ATOM 1644 C CA . ALA A 1 219 ? -24.050 -2.913 33.016 1.00 95.25 219 ALA A CA 1
ATOM 1645 C C . ALA A 1 219 ? -25.385 -3.579 33.392 1.00 95.25 219 ALA A C 1
ATOM 1647 O O . ALA A 1 219 ? -25.817 -3.492 34.540 1.00 95.25 219 ALA A O 1
ATOM 1648 N N . LYS A 1 220 ? -25.997 -4.318 32.456 1.00 94.75 220 LYS A N 1
ATOM 1649 C CA . LYS A 1 220 ? -27.233 -5.079 32.712 1.00 94.75 220 LYS A CA 1
ATOM 1650 C C . LYS A 1 220 ? -27.039 -6.174 33.760 1.00 94.75 220 LYS A C 1
ATOM 1652 O O . LYS A 1 220 ? -27.917 -6.389 34.589 1.00 94.75 220 LYS A O 1
ATOM 1657 N N . ALA A 1 221 ? -25.900 -6.869 33.728 1.00 93.06 221 ALA A N 1
ATOM 1658 C CA . ALA A 1 221 ? -25.585 -7.894 34.719 1.00 93.06 221 ALA A CA 1
ATOM 1659 C C . ALA A 1 221 ? -25.433 -7.298 36.129 1.00 93.06 221 ALA A C 1
ATOM 1661 O O . ALA A 1 221 ? -25.938 -7.877 37.088 1.00 93.06 221 ALA A O 1
ATOM 1662 N N . ALA A 1 222 ? -24.792 -6.132 36.250 1.00 91.94 222 ALA A N 1
ATOM 1663 C CA . ALA A 1 222 ? -24.655 -5.428 37.523 1.00 91.94 222 ALA A CA 1
ATOM 1664 C C . ALA A 1 222 ? -26.013 -4.952 38.075 1.00 91.94 222 ALA A C 1
ATOM 1666 O O . ALA A 1 222 ? -26.272 -5.088 39.267 1.00 91.94 222 ALA A O 1
ATOM 1667 N N . GLU A 1 223 ? -26.907 -4.457 37.216 1.00 90.31 223 GLU A N 1
ATOM 1668 C CA . GLU A 1 223 ? -28.258 -4.031 37.610 1.00 90.31 223 GLU A CA 1
ATOM 1669 C C . GLU A 1 223 ? -29.128 -5.210 38.078 1.00 90.31 223 GLU A C 1
ATOM 1671 O O . GLU A 1 223 ? -29.802 -5.119 39.105 1.00 90.31 223 GLU A O 1
ATOM 1676 N N . ALA A 1 224 ? -29.049 -6.354 37.389 1.00 87.44 224 ALA A N 1
ATOM 1677 C CA . ALA A 1 224 ? -29.741 -7.578 37.793 1.00 87.44 224 ALA A CA 1
ATOM 1678 C C . ALA A 1 224 ? -29.245 -8.127 39.144 1.00 87.44 224 ALA A C 1
ATOM 1680 O O . ALA A 1 224 ? -30.022 -8.719 39.886 1.00 87.44 224 ALA A O 1
ATOM 1681 N N . GLN A 1 225 ? -27.967 -7.919 39.477 1.00 79.19 225 GLN A N 1
ATOM 1682 C CA . GLN A 1 225 ? -27.390 -8.289 40.775 1.00 79.19 225 GLN A CA 1
ATOM 1683 C C . GLN A 1 225 ? -27.743 -7.297 41.895 1.00 79.19 225 GLN A C 1
ATOM 1685 O O . GLN A 1 225 ? -27.659 -7.653 43.068 1.00 79.19 225 GLN A O 1
ATOM 1690 N N . ALA A 1 226 ? -28.126 -6.064 41.548 1.00 79.19 226 ALA A N 1
ATOM 1691 C CA . ALA A 1 226 ? -28.430 -4.993 42.495 1.00 79.19 226 ALA A CA 1
ATOM 1692 C C . ALA A 1 226 ? -29.928 -4.853 42.835 1.00 79.19 226 ALA A C 1
ATOM 1694 O O . ALA A 1 226 ? -30.258 -4.131 43.775 1.00 79.19 226 ALA A O 1
ATOM 1695 N N . SER A 1 227 ? -30.838 -5.523 42.112 1.00 63.88 227 SER A N 1
ATOM 1696 C CA . SER A 1 227 ? -32.264 -5.566 42.477 1.00 63.88 227 SER A CA 1
ATOM 1697 C C . SER A 1 227 ? -32.505 -6.541 43.640 1.00 63.88 227 SER A C 1
ATOM 1699 O O . SER A 1 227 ? -32.256 -7.736 43.471 1.00 63.88 227 SER A O 1
ATOM 1701 N N . PRO A 1 228 ? -32.989 -6.077 44.810 1.00 64.19 228 PRO A N 1
ATOM 1702 C CA . PRO A 1 228 ? -33.367 -6.967 45.902 1.00 64.19 228 PRO A CA 1
ATOM 1703 C C . PRO A 1 228 ? -34.626 -7.766 45.530 1.00 64.19 228 PRO A C 1
ATOM 1705 O O . PRO A 1 228 ? -35.504 -7.254 44.834 1.00 64.19 228 PRO A O 1
ATOM 1708 N N . ALA A 1 229 ? -34.671 -9.022 45.986 1.00 60.25 229 ALA A N 1
ATOM 1709 C CA . ALA A 1 229 ? -35.831 -9.911 45.885 1.00 60.25 229 ALA A CA 1
ATOM 1710 C C . ALA A 1 229 ? -37.046 -9.384 46.663 1.00 60.25 229 ALA A C 1
ATOM 1712 O O . ALA A 1 229 ? -36.835 -8.738 47.717 1.00 60.25 229 ALA A O 1
#